Protein AF-A0A354K5J8-F1 (afdb_monomer_lite)

Secondary structure (DSSP, 8-state):
---PPPPS---HHHHHHHHHHHHH--HHHHHHHHHHHHHHHH-GGGS-TTS----SHHHHHHHHHHHHHHHHHHHHHHH--HHHHHHHHHHHHHHHHHHHT-S--SSHHHHHHHHHSTT-HHHHHHHHHTT-HHHHHHHHTTT-HHHHHHHHT-HHHHHHHHHHS-SS--HHHHHH-SS--SGGGGHHHHHHHHHT-HHHHHHHHHHHHHHHHHH--TT-----HHHHHHHHHHHHTT-------TTS-HHHH-TT----TTTS-----PPPP-

Radius of gyration: 19.07 Å; chains: 1; bounding box: 59×37×51 Å

Foldseek 3Di:
DDPDDAQPDDDPLLVVLLVCLVPVDDLVVLVCQLVVLVVQQVCVVPDPPVAHGQPDLLLSLLSLLVSLVVNLLNVLSHPVDPVSLLSLLSSLVSNVVSPVVDDAGPHPVSNVSCVLCVQPLSSLLSCLLQLVLVSSLVSCVPRPQLSNCLSVVVLVSNVVVLVPADQDDDPCCVVSDLQCRDVNLCSQLSVCLSVLNLPSNQVSVVVSVVVSVVRHDSNDSALNSVVLSSCSSSVVVVRHHDDSDSSHDPVSNDNVDHRPCVPRDRDDDDDPDD

Structure (mmCIF, N/CA/C/O backbone):
data_AF-A0A354K5J8-F1
#
_entry.id   AF-A0A354K5J8-F1
#
loop_
_atom_site.group_PDB
_atom_site.id
_atom_site.type_symbol
_atom_site.label_atom_id
_atom_site.label_alt_id
_atom_site.label_comp_id
_atom_site.label_asym_id
_atom_site.label_entity_id
_atom_site.label_seq_id
_atom_site.pdbx_PDB_ins_code
_atom_site.Cartn_x
_atom_site.Cartn_y
_atom_site.Cartn_z
_atom_site.occupancy
_atom_site.B_iso_or_equiv
_atom_site.auth_seq_id
_atom_site.auth_comp_id
_atom_site.auth_asym_id
_atom_site.auth_atom_id
_atom_site.pdbx_PDB_model_num
ATOM 1 N N . MET A 1 1 ? -32.812 -6.582 -0.477 1.00 38.56 1 MET A N 1
ATOM 2 C CA . MET A 1 1 ? -31.477 -5.995 -0.728 1.00 38.56 1 MET A CA 1
ATOM 3 C C . MET A 1 1 ? -31.669 -4.568 -1.208 1.00 38.56 1 MET A C 1
ATOM 5 O O . MET A 1 1 ? -32.075 -4.349 -2.342 1.00 38.56 1 MET A O 1
ATOM 9 N N . THR A 1 2 ? -31.501 -3.596 -0.318 1.00 32.62 2 THR A N 1
ATOM 10 C CA . THR A 1 2 ? -31.555 -2.172 -0.658 1.00 32.62 2 THR A CA 1
ATOM 11 C C . THR A 1 2 ? -30.335 -1.829 -1.511 1.00 32.62 2 THR A C 1
ATOM 13 O O . THR A 1 2 ? -29.203 -2.011 -1.072 1.00 32.62 2 THR A O 1
ATOM 16 N N . LYS A 1 3 ? -30.561 -1.364 -2.747 1.00 37.00 3 LYS A N 1
ATOM 17 C CA . LYS A 1 3 ? -29.516 -0.764 -3.587 1.00 37.00 3 LYS A CA 1
ATOM 18 C C . LYS A 1 3 ? -28.955 0.441 -2.823 1.00 37.00 3 LYS A C 1
ATOM 20 O O . LYS A 1 3 ? -29.623 1.471 -2.743 1.00 37.00 3 LYS A O 1
ATOM 25 N N . ARG A 1 4 ? -27.786 0.293 -2.189 1.00 45.84 4 ARG A N 1
ATOM 26 C CA . ARG A 1 4 ? -27.078 1.410 -1.548 1.00 45.84 4 ARG A CA 1
ATOM 27 C C . ARG A 1 4 ? -26.737 2.432 -2.637 1.00 45.84 4 ARG A C 1
ATOM 29 O O . ARG A 1 4 ? -26.230 2.064 -3.695 1.00 45.84 4 ARG A O 1
ATOM 36 N N . LYS A 1 5 ? -27.089 3.700 -2.400 1.00 37.31 5 LYS A N 1
ATOM 37 C CA . LYS A 1 5 ? -26.693 4.832 -3.251 1.00 37.31 5 LYS A CA 1
ATOM 38 C C . LYS A 1 5 ? -25.160 4.827 -3.401 1.00 37.31 5 LYS A C 1
ATOM 40 O O . LYS A 1 5 ? -24.487 4.583 -2.399 1.00 37.31 5 LYS A O 1
ATOM 45 N N . PRO A 1 6 ? -24.609 5.133 -4.590 1.00 44.03 6 PRO A N 1
ATOM 46 C CA . PRO A 1 6 ? -23.175 5.376 -4.728 1.00 44.03 6 PRO A CA 1
ATOM 47 C C . PRO A 1 6 ? -22.746 6.517 -3.784 1.00 44.03 6 PRO A C 1
ATOM 49 O O . PRO A 1 6 ? -23.568 7.399 -3.507 1.00 44.03 6 PRO A O 1
ATOM 52 N N . PRO A 1 7 ? -21.502 6.506 -3.268 1.00 48.84 7 PRO A N 1
ATOM 53 C CA . PRO A 1 7 ? -21.041 7.471 -2.272 1.00 48.84 7 PRO A CA 1
ATOM 54 C C . PRO A 1 7 ? -21.289 8.912 -2.739 1.00 48.84 7 PRO A C 1
ATOM 56 O O . PRO A 1 7 ? -20.922 9.308 -3.845 1.00 48.84 7 PRO A O 1
ATOM 59 N N . GLU A 1 8 ? -21.957 9.684 -1.880 1.00 47.47 8 GLU A N 1
ATOM 60 C CA . GLU A 1 8 ? -22.640 10.948 -2.203 1.00 47.47 8 GLU A CA 1
ATOM 61 C C . GLU A 1 8 ? -21.677 12.139 -2.410 1.00 47.47 8 GLU A C 1
ATOM 63 O O . GLU A 1 8 ? -22.110 13.245 -2.725 1.00 47.47 8 GLU A O 1
ATOM 68 N N . TYR A 1 9 ? -20.359 11.933 -2.285 1.00 50.56 9 TYR A N 1
ATOM 69 C CA . TYR A 1 9 ? -19.367 13.005 -2.370 1.00 50.56 9 TYR A CA 1
ATOM 70 C C . TYR A 1 9 ? -18.305 12.736 -3.438 1.00 50.56 9 TYR A C 1
ATOM 72 O O . TYR A 1 9 ? -17.314 12.049 -3.199 1.00 50.56 9 TYR A O 1
ATOM 80 N N . GLN A 1 10 ? -18.493 13.342 -4.612 1.00 57.75 10 GLN A N 1
ATOM 81 C CA . GLN A 1 10 ? -17.428 13.550 -5.590 1.00 57.75 10 GLN A CA 1
ATOM 82 C C . GLN A 1 10 ? -16.922 14.988 -5.436 1.00 57.75 10 GLN A C 1
ATOM 84 O O . GLN A 1 10 ? -17.628 15.923 -5.826 1.00 57.75 10 GLN A O 1
ATOM 89 N N . PRO A 1 11 ? -15.727 15.221 -4.869 1.00 65.19 11 PRO A N 1
ATOM 90 C CA . PRO A 1 11 ? -15.158 16.560 -4.849 1.00 65.19 11 PRO A CA 1
ATOM 91 C C . PRO A 1 11 ? -15.084 17.100 -6.286 1.00 65.19 11 PRO A C 1
ATOM 93 O O . PRO A 1 11 ? -14.649 16.384 -7.187 1.00 65.19 11 PRO A O 1
ATOM 96 N N . LYS A 1 12 ? -15.430 18.373 -6.526 1.00 66.69 12 LYS A N 1
ATOM 97 C CA . LYS A 1 12 ? -15.299 19.004 -7.864 1.00 66.69 12 LYS A CA 1
ATOM 98 C C . LYS A 1 12 ? -13.900 18.807 -8.474 1.00 66.69 12 LYS A C 1
ATOM 100 O O . LYS A 1 12 ? -13.753 18.696 -9.687 1.00 66.69 12 LYS A O 1
ATOM 105 N N . LYS A 1 13 ? -12.873 18.726 -7.620 1.00 67.88 13 LYS A N 1
ATOM 106 C CA . LYS A 1 13 ? -11.482 18.428 -7.987 1.00 67.88 13 LYS A CA 1
ATOM 107 C C . LYS A 1 13 ? -11.306 17.016 -8.562 1.00 67.88 13 LYS A C 1
ATOM 109 O O . LYS A 1 13 ? -10.628 16.874 -9.572 1.00 67.88 13 LYS A O 1
ATOM 114 N N . TRP A 1 14 ? -11.962 16.007 -7.986 1.00 69.12 14 TRP A N 1
ATOM 115 C CA . TRP A 1 14 ? -11.967 14.634 -8.504 1.00 69.12 14 TRP A CA 1
ATOM 116 C C . TRP A 1 14 ? -12.546 14.577 -9.917 1.00 69.12 14 TRP A C 1
ATOM 118 O O . TRP A 1 14 ? -11.917 14.046 -10.826 1.00 69.12 14 TRP A O 1
ATOM 128 N N . GLN A 1 15 ? -13.714 15.195 -10.114 1.00 72.19 15 GLN A N 1
ATOM 129 C CA . GLN A 1 15 ? -14.372 15.261 -11.421 1.00 72.19 15 GLN A CA 1
ATOM 130 C C . GLN A 1 15 ? -13.493 15.970 -12.453 1.00 72.19 15 GLN A C 1
ATOM 132 O O . GLN A 1 15 ? -13.276 15.441 -13.537 1.00 72.19 15 GLN A O 1
ATOM 137 N N . ARG A 1 16 ? -12.900 17.114 -12.086 1.00 75.31 16 ARG A N 1
ATOM 138 C CA . ARG A 1 16 ? -11.963 17.842 -12.949 1.00 75.31 16 ARG A CA 1
ATOM 139 C C . ARG A 1 16 ? -10.753 16.992 -13.343 1.00 75.31 16 ARG A C 1
ATOM 141 O O . ARG A 1 16 ? -10.365 17.023 -14.505 1.00 75.31 16 ARG A O 1
ATOM 148 N N . ASN A 1 17 ? -10.166 16.252 -12.403 1.00 71.94 17 ASN A N 1
ATOM 149 C CA . ASN A 1 17 ? -8.998 15.410 -12.669 1.00 71.94 17 ASN A CA 1
ATOM 150 C C . ASN A 1 17 ? -9.369 14.207 -13.550 1.00 71.94 17 ASN A C 1
ATOM 152 O O . ASN A 1 17 ? -8.682 13.939 -14.534 1.00 71.94 17 ASN A O 1
ATOM 156 N N . ALA A 1 18 ? -10.496 13.545 -13.269 1.00 71.62 18 ALA A N 1
ATOM 157 C CA . ALA A 1 18 ? -11.021 12.473 -14.112 1.00 71.62 18 ALA A CA 1
ATOM 158 C C . ALA A 1 18 ? -11.313 12.969 -15.539 1.00 71.62 18 ALA A C 1
ATOM 160 O O . ALA A 1 18 ? -10.941 12.317 -16.512 1.00 71.62 18 ALA A O 1
ATOM 161 N N . ASP A 1 19 ? -11.913 14.150 -15.685 1.00 74.44 19 ASP A N 1
ATOM 162 C CA . ASP A 1 19 ? -12.194 14.751 -16.990 1.00 74.44 19 ASP A CA 1
ATOM 163 C C . ASP A 1 19 ? -10.924 15.188 -17.722 1.00 74.44 19 ASP A C 1
ATOM 165 O O . ASP A 1 19 ? -10.843 15.034 -18.939 1.00 74.44 19 ASP A O 1
ATOM 169 N N . ALA A 1 20 ? -9.922 15.705 -17.006 1.00 74.75 20 ALA A N 1
ATOM 170 C CA . ALA A 1 20 ? -8.623 16.033 -17.583 1.00 74.75 20 ALA A CA 1
ATOM 171 C C . ALA A 1 20 ? -7.938 14.779 -18.141 1.00 74.75 20 ALA A C 1
ATOM 173 O O . ALA A 1 20 ? -7.490 14.793 -19.283 1.00 74.75 20 ALA A O 1
ATOM 174 N N . ILE A 1 21 ? -7.937 13.675 -17.391 1.00 72.00 21 ILE A N 1
ATOM 175 C CA . ILE A 1 21 ? -7.367 12.396 -17.836 1.00 72.00 21 ILE A CA 1
ATOM 176 C C . ILE A 1 21 ? -8.136 11.825 -19.029 1.00 72.00 21 ILE A C 1
ATOM 178 O O . ILE A 1 21 ? -7.520 11.395 -20.003 1.00 72.00 21 ILE A O 1
ATOM 182 N N . ARG A 1 22 ? -9.476 11.878 -19.009 1.00 70.44 22 ARG A N 1
ATOM 183 C CA . ARG A 1 22 ? -10.312 11.469 -20.154 1.00 70.44 22 ARG A CA 1
ATOM 184 C C . ARG A 1 22 ? -9.995 12.277 -21.413 1.00 70.44 22 ARG A C 1
ATOM 186 O O . ARG A 1 22 ? -9.975 11.712 -22.502 1.00 70.44 22 ARG A O 1
ATOM 193 N N . LYS A 1 23 ? -9.746 13.583 -21.269 1.00 67.56 23 LYS A N 1
ATOM 194 C CA . LYS A 1 23 ? -9.423 14.499 -22.376 1.00 67.56 23 LYS A CA 1
ATOM 195 C C . LYS A 1 23 ? -7.979 14.379 -22.864 1.00 67.56 23 LYS A C 1
ATOM 197 O O . LYS A 1 23 ? -7.731 14.660 -24.030 1.00 67.56 23 LYS A O 1
ATOM 202 N N . ALA A 1 24 ? -7.043 13.986 -21.999 1.00 63.62 24 ALA A N 1
ATOM 203 C CA . ALA A 1 24 ? -5.615 14.015 -22.303 1.00 63.62 24 ALA A CA 1
ATOM 204 C C . ALA A 1 24 ? -5.151 12.950 -23.311 1.00 63.62 24 ALA A C 1
ATOM 206 O O . ALA A 1 24 ? -4.098 13.162 -23.890 1.00 63.62 24 ALA A O 1
ATOM 207 N N . ALA A 1 25 ? -5.915 11.871 -23.556 1.00 52.97 25 ALA A N 1
ATOM 208 C CA . ALA A 1 25 ? -5.581 10.771 -24.480 1.00 52.97 25 ALA A CA 1
ATOM 209 C C . ALA A 1 25 ? -4.155 10.179 -24.272 1.00 52.97 25 ALA A C 1
ATOM 211 O O . ALA A 1 25 ? -3.141 10.763 -24.613 1.00 52.97 25 ALA A O 1
ATOM 212 N N . SER A 1 26 ? -3.947 8.957 -23.797 1.00 63.28 26 SER A N 1
ATOM 213 C CA . SER A 1 26 ? -4.835 7.812 -23.690 1.00 63.28 26 SER A CA 1
ATOM 214 C C . SER A 1 26 ? -4.280 6.877 -22.620 1.00 63.28 26 SER A C 1
ATOM 216 O O . SER A 1 26 ? -3.067 6.740 -22.462 1.00 63.28 26 SER A O 1
ATOM 218 N N . LEU A 1 27 ? -5.168 6.154 -21.945 1.00 67.50 27 LEU A N 1
ATOM 219 C CA . LEU A 1 27 ? -4.805 4.995 -21.135 1.00 67.50 27 LEU A CA 1
ATOM 220 C C . LEU A 1 27 ? -3.843 4.042 -21.882 1.00 67.50 27 LEU A C 1
ATOM 222 O O . LEU A 1 27 ? -3.042 3.373 -21.245 1.00 67.50 27 LEU A O 1
ATOM 226 N N . ALA A 1 28 ? -3.857 4.026 -23.222 1.00 72.44 28 ALA A N 1
ATOM 227 C CA . ALA A 1 28 ? -2.906 3.272 -24.036 1.00 72.44 28 ALA A CA 1
ATOM 228 C C . ALA A 1 28 ? -1.451 3.766 -23.913 1.00 72.44 28 ALA A C 1
ATOM 230 O O . ALA A 1 28 ? -0.552 2.934 -23.854 1.00 72.44 28 ALA A O 1
ATOM 231 N N . HIS A 1 29 ? -1.197 5.077 -23.816 1.00 78.62 29 HIS A N 1
ATOM 232 C CA . HIS A 1 29 ? 0.155 5.586 -23.553 1.00 78.62 29 HIS A CA 1
ATOM 233 C C . HIS A 1 29 ? 0.652 5.146 -22.171 1.00 78.62 29 HIS A C 1
ATOM 235 O O . HIS A 1 29 ? 1.758 4.627 -22.055 1.00 78.62 29 HIS A O 1
ATOM 241 N N . ILE A 1 30 ? -0.199 5.280 -21.148 1.00 77.06 30 ILE A N 1
ATOM 242 C CA . ILE A 1 30 ? 0.123 4.890 -19.768 1.00 77.06 30 ILE A CA 1
ATOM 243 C C . ILE A 1 30 ? 0.374 3.376 -19.681 1.00 77.06 30 ILE A C 1
ATOM 245 O O . ILE A 1 30 ? 1.402 2.954 -19.162 1.00 77.06 30 ILE A O 1
ATOM 249 N N . ARG A 1 31 ? -0.491 2.557 -20.293 1.00 79.62 31 ARG A N 1
ATOM 250 C CA . ARG A 1 31 ? -0.295 1.099 -20.419 1.00 79.62 31 ARG A CA 1
ATOM 251 C C . ARG A 1 31 ? 0.968 0.733 -21.205 1.00 79.62 31 ARG A C 1
ATOM 253 O O . ARG A 1 31 ? 1.571 -0.304 -20.954 1.00 79.62 31 ARG A O 1
ATOM 260 N N . GLY A 1 32 ? 1.385 1.582 -22.144 1.00 85.31 32 GLY A N 1
ATOM 261 C CA . GLY A 1 32 ? 2.610 1.407 -22.922 1.00 85.31 32 GLY A CA 1
ATOM 262 C C . GLY A 1 32 ? 3.895 1.732 -22.156 1.00 85.31 32 GLY A C 1
ATOM 263 O O . GLY A 1 32 ? 4.961 1.268 -22.556 1.00 85.31 32 GLY A O 1
ATOM 264 N N . MET A 1 33 ? 3.832 2.485 -21.049 1.00 88.69 33 MET A N 1
ATOM 265 C CA . MET A 1 33 ? 5.029 2.892 -20.302 1.00 88.69 33 MET A CA 1
ATOM 266 C C . MET A 1 33 ? 5.815 1.699 -19.759 1.00 88.69 33 MET A C 1
ATOM 268 O O . MET A 1 33 ? 7.027 1.642 -19.949 1.00 88.69 33 MET A O 1
ATOM 272 N N . ALA A 1 34 ? 5.139 0.732 -19.130 1.00 90.50 34 ALA A N 1
ATOM 273 C CA . ALA A 1 34 ? 5.796 -0.463 -18.602 1.00 90.50 34 ALA A CA 1
ATOM 274 C C . ALA A 1 34 ? 6.493 -1.261 -19.720 1.00 90.50 34 ALA A C 1
ATOM 276 O O . ALA A 1 34 ? 7.655 -1.638 -19.580 1.00 90.50 34 ALA A O 1
ATOM 277 N N . ALA A 1 35 ? 5.825 -1.442 -20.866 1.00 89.56 35 ALA A N 1
ATOM 278 C CA . ALA A 1 35 ? 6.400 -2.112 -22.033 1.00 89.56 35 ALA A CA 1
ATOM 279 C C . ALA A 1 35 ? 7.642 -1.383 -22.575 1.00 89.56 35 ALA A C 1
ATOM 281 O O . ALA A 1 35 ? 8.645 -2.026 -22.886 1.00 89.56 35 ALA A O 1
ATOM 282 N N . ASN A 1 36 ? 7.607 -0.049 -22.627 1.00 88.81 36 ASN A N 1
ATOM 283 C CA . ASN A 1 36 ? 8.748 0.760 -23.051 1.00 88.81 36 ASN A CA 1
ATOM 284 C C . ASN A 1 36 ? 9.930 0.626 -22.082 1.00 88.81 36 ASN A C 1
ATOM 286 O O . ASN A 1 36 ? 11.055 0.429 -22.529 1.00 88.81 36 ASN A O 1
ATOM 290 N N . LEU A 1 37 ? 9.693 0.676 -20.766 1.00 90.81 37 LEU A N 1
ATOM 291 C CA . LEU A 1 37 ? 10.747 0.487 -19.758 1.00 90.81 37 LEU A CA 1
ATOM 292 C C . LEU A 1 37 ? 11.433 -0.878 -19.905 1.00 90.81 37 LEU A C 1
ATOM 294 O O . LEU A 1 37 ? 12.659 -0.958 -19.888 1.00 90.81 37 LEU A O 1
ATOM 298 N N . ILE A 1 38 ? 10.654 -1.939 -20.127 1.00 90.56 38 ILE A N 1
ATOM 299 C CA . ILE A 1 38 ? 11.184 -3.289 -20.371 1.00 90.56 38 ILE A CA 1
ATOM 300 C C . ILE A 1 38 ? 12.023 -3.321 -21.654 1.00 90.56 38 ILE A C 1
ATOM 302 O O . ILE A 1 38 ? 13.088 -3.935 -21.676 1.00 90.56 38 ILE A O 1
ATOM 306 N N . ALA A 1 39 ? 11.568 -2.662 -22.723 1.00 88.38 39 ALA A N 1
ATOM 307 C CA . ALA A 1 39 ? 12.319 -2.578 -23.973 1.00 88.38 39 ALA A CA 1
ATOM 308 C C . ALA A 1 39 ? 13.655 -1.834 -23.790 1.00 88.38 39 ALA A C 1
ATOM 310 O O . ALA A 1 39 ? 14.682 -2.312 -24.267 1.00 88.38 39 ALA A O 1
ATOM 311 N N . HIS A 1 40 ? 13.660 -0.724 -23.044 1.00 87.56 40 HIS A N 1
ATOM 312 C CA . HIS A 1 40 ? 14.875 0.031 -22.721 1.00 87.56 40 HIS A CA 1
ATOM 313 C C . HIS A 1 40 ? 15.861 -0.769 -21.868 1.00 87.56 40 HIS A C 1
ATOM 315 O O . HIS A 1 40 ? 17.061 -0.689 -22.109 1.00 87.56 40 HIS A O 1
ATOM 321 N N . TYR A 1 41 ? 15.371 -1.565 -20.916 1.00 88.69 41 TYR A N 1
ATOM 322 C CA . TYR A 1 41 ? 16.218 -2.459 -20.127 1.00 88.69 41 TYR A CA 1
ATOM 323 C C . TYR A 1 41 ? 16.834 -3.579 -20.978 1.00 88.69 41 TYR A C 1
ATOM 325 O O . TYR A 1 41 ? 18.021 -3.856 -20.873 1.00 88.69 41 TYR A O 1
ATOM 333 N N . ARG A 1 42 ? 16.055 -4.190 -21.880 1.00 88.19 42 ARG A N 1
ATOM 334 C CA . ARG A 1 42 ? 16.545 -5.270 -22.759 1.00 88.19 42 ARG A CA 1
ATOM 335 C C . ARG A 1 42 ? 17.512 -4.789 -23.836 1.00 88.19 42 ARG A C 1
ATOM 337 O O . ARG A 1 42 ? 18.337 -5.565 -24.303 1.00 88.19 42 ARG A O 1
ATOM 344 N N . LEU A 1 43 ? 17.385 -3.535 -24.264 1.00 85.00 43 LEU A N 1
ATOM 345 C CA . LEU A 1 43 ? 18.225 -2.932 -25.296 1.00 85.00 43 LEU A CA 1
ATOM 346 C C . LEU A 1 43 ? 18.730 -1.556 -24.833 1.00 85.00 43 LEU A C 1
ATOM 348 O O . LEU A 1 43 ? 18.306 -0.540 -25.395 1.00 85.00 43 LEU A O 1
ATOM 352 N N . PRO A 1 44 ? 19.665 -1.479 -23.863 1.00 75.88 44 PRO A N 1
ATOM 353 C CA . PRO A 1 44 ? 20.106 -0.201 -23.298 1.00 75.88 44 PRO A CA 1
ATOM 354 C C . PRO A 1 44 ? 20.657 0.770 -24.349 1.00 75.88 44 PRO A C 1
ATOM 356 O O . PRO A 1 44 ? 20.405 1.971 -24.264 1.00 75.88 44 PRO A O 1
ATOM 359 N N . GLY A 1 45 ? 21.314 0.254 -25.397 1.00 71.31 45 GLY A N 1
ATOM 360 C CA . GLY A 1 45 ? 21.833 1.038 -26.527 1.00 71.31 45 GLY A CA 1
ATOM 361 C C . GLY A 1 45 ? 20.768 1.682 -27.428 1.00 71.31 45 GLY A C 1
ATOM 362 O O . GLY A 1 45 ? 21.104 2.526 -28.251 1.00 71.31 45 GLY A O 1
ATOM 363 N N . SER A 1 46 ? 19.490 1.319 -27.269 1.00 72.12 46 SER A N 1
ATOM 364 C CA . SER A 1 46 ? 18.353 1.958 -27.953 1.00 72.12 46 SER A CA 1
ATOM 365 C C . SER A 1 46 ? 17.739 3.117 -27.154 1.00 72.12 46 SER A C 1
ATOM 367 O O . SER A 1 46 ? 16.813 3.784 -27.621 1.00 72.12 46 SER A O 1
ATOM 369 N N . THR A 1 47 ? 18.242 3.368 -25.941 1.00 72.94 47 THR A N 1
ATOM 370 C CA . THR A 1 47 ? 17.756 4.444 -25.075 1.00 72.94 47 THR A CA 1
ATOM 371 C C . THR A 1 47 ? 18.118 5.811 -25.672 1.00 72.94 47 THR A C 1
ATOM 373 O O . THR A 1 47 ? 19.284 6.041 -25.998 1.00 72.94 47 THR A O 1
ATOM 376 N N . PRO A 1 48 ? 17.159 6.747 -25.826 1.00 76.56 48 PRO A N 1
ATOM 377 C CA . PRO A 1 48 ? 17.444 8.094 -26.312 1.00 76.56 48 PRO A CA 1
ATOM 378 C C . PRO A 1 48 ? 18.547 8.771 -25.490 1.00 76.56 48 PRO A C 1
ATOM 380 O O . PRO A 1 48 ? 18.505 8.712 -24.267 1.00 76.56 48 PRO A O 1
ATOM 383 N N . MET A 1 49 ? 19.474 9.496 -26.134 1.00 70.12 49 MET A N 1
ATOM 384 C CA . MET A 1 49 ? 20.674 10.074 -25.484 1.00 70.12 49 MET A CA 1
ATOM 385 C C . MET A 1 49 ? 20.423 10.945 -24.234 1.00 70.12 49 MET A C 1
ATOM 387 O O . MET A 1 49 ? 21.359 11.243 -23.501 1.00 70.12 49 MET A O 1
ATOM 391 N N . ARG A 1 50 ? 19.189 11.406 -23.996 1.00 76.75 50 ARG A N 1
ATOM 392 C CA . ARG A 1 50 ? 18.819 12.242 -22.837 1.00 76.75 50 ARG A CA 1
ATOM 393 C C . ARG A 1 50 ? 18.161 11.466 -21.694 1.00 76.75 50 ARG A C 1
ATOM 395 O O . ARG A 1 50 ? 17.838 12.069 -20.675 1.00 76.75 50 ARG A O 1
ATOM 402 N N . ILE A 1 51 ? 17.924 10.170 -21.868 1.00 76.56 51 ILE A N 1
ATOM 403 C CA . ILE A 1 51 ? 17.313 9.304 -20.863 1.00 76.56 51 ILE A CA 1
ATOM 404 C C . ILE A 1 51 ? 18.429 8.427 -20.285 1.00 76.56 51 ILE A C 1
ATOM 406 O O . ILE A 1 51 ? 19.107 7.745 -21.054 1.00 76.56 51 ILE A O 1
ATOM 410 N N . PRO A 1 52 ? 18.655 8.441 -18.959 1.00 80.50 52 PRO A N 1
ATOM 411 C CA . PRO A 1 52 ? 19.612 7.533 -18.343 1.00 80.50 52 PRO A CA 1
ATOM 412 C C . PRO A 1 52 ? 19.235 6.077 -18.662 1.00 80.50 52 PRO A C 1
ATOM 414 O O . PRO A 1 52 ? 18.062 5.723 -18.499 1.00 80.50 52 PRO A O 1
ATOM 417 N N . PRO A 1 53 ? 20.182 5.238 -19.114 1.00 82.44 53 PRO A N 1
ATOM 418 C CA . PRO A 1 53 ? 19.896 3.842 -19.413 1.00 82.44 53 PRO A CA 1
ATOM 419 C C . PRO A 1 53 ? 19.419 3.101 -18.159 1.00 82.44 53 PRO A C 1
ATOM 421 O O . PRO A 1 53 ? 19.734 3.471 -17.025 1.00 82.44 53 PRO A O 1
ATOM 424 N N . ILE A 1 54 ? 18.643 2.041 -18.371 1.00 88.94 54 ILE A N 1
ATOM 425 C CA . ILE A 1 54 ? 18.249 1.106 -17.318 1.00 88.94 54 ILE A CA 1
ATOM 426 C C . ILE A 1 54 ? 19.232 -0.055 -17.412 1.00 88.94 54 ILE A C 1
ATOM 428 O O . ILE A 1 54 ? 19.195 -0.800 -18.386 1.00 88.94 54 ILE A O 1
ATOM 432 N N . GLN A 1 55 ? 20.159 -0.134 -16.461 1.00 86.00 55 GLN A N 1
ATOM 433 C CA . GLN A 1 55 ? 21.320 -1.030 -16.545 1.00 86.00 55 GLN A CA 1
ATOM 434 C C . GLN A 1 55 ? 21.246 -2.211 -15.579 1.00 86.00 55 GLN A C 1
ATOM 436 O O . GLN A 1 55 ? 22.033 -3.134 -15.712 1.00 86.00 55 GLN A O 1
ATOM 441 N N . ASP A 1 56 ? 20.316 -2.179 -14.629 1.00 89.62 56 ASP A N 1
ATOM 442 C CA . ASP A 1 56 ? 20.173 -3.186 -13.586 1.00 89.62 56 ASP A CA 1
ATOM 443 C C . ASP A 1 56 ? 18.692 -3.464 -13.291 1.00 89.62 56 ASP A C 1
ATOM 445 O O . ASP A 1 56 ? 17.807 -2.630 -13.541 1.00 89.62 56 ASP A O 1
ATOM 449 N N . ALA A 1 57 ? 18.427 -4.655 -12.756 1.00 90.19 57 ALA A N 1
ATOM 450 C CA . ALA A 1 57 ? 17.084 -5.127 -12.444 1.00 90.19 57 ALA A CA 1
ATOM 451 C C . ALA A 1 57 ? 16.382 -4.267 -11.376 1.00 90.19 57 ALA A C 1
ATOM 453 O O . ALA A 1 57 ? 15.183 -4.000 -11.500 1.00 90.19 57 ALA A O 1
ATOM 454 N N . ALA A 1 58 ? 17.107 -3.780 -10.360 1.00 90.75 58 ALA A N 1
ATOM 455 C CA . ALA A 1 58 ? 16.530 -2.945 -9.304 1.00 90.75 58 ALA A CA 1
ATOM 456 C C . ALA A 1 58 ? 16.007 -1.616 -9.874 1.00 90.75 58 ALA A C 1
ATOM 458 O O . ALA A 1 58 ? 14.880 -1.205 -9.580 1.00 90.75 58 ALA A O 1
ATOM 459 N N . SER A 1 59 ? 16.771 -0.989 -10.772 1.00 91.81 59 SER A N 1
ATOM 460 C CA . SER A 1 59 ? 16.364 0.200 -11.519 1.00 91.81 59 SER A CA 1
ATOM 461 C C . SER A 1 59 ? 15.106 -0.040 -12.340 1.00 91.81 59 SER A C 1
ATOM 463 O O . SER A 1 59 ? 14.182 0.776 -12.280 1.00 91.81 59 SER A O 1
ATOM 465 N N . LEU A 1 60 ? 15.038 -1.149 -13.087 1.00 92.44 60 LEU A N 1
ATOM 466 C CA . LEU A 1 60 ? 13.842 -1.485 -13.859 1.00 92.44 60 LEU A CA 1
ATOM 467 C C . LEU A 1 60 ? 12.625 -1.628 -12.939 1.00 92.44 60 LEU A C 1
ATOM 469 O O . LEU A 1 60 ? 11.592 -1.014 -13.197 1.00 92.44 60 LEU A O 1
ATOM 473 N N . CYS A 1 61 ? 12.749 -2.394 -11.859 1.00 92.69 61 CYS A N 1
ATOM 474 C CA . CYS A 1 61 ? 11.680 -2.632 -10.898 1.00 92.69 61 CYS A CA 1
ATOM 475 C C . CYS A 1 61 ? 11.150 -1.331 -10.266 1.00 92.69 61 CYS A C 1
ATOM 477 O O . CYS A 1 61 ? 9.940 -1.097 -10.252 1.00 92.69 61 CYS A O 1
ATOM 479 N N . CYS A 1 62 ? 12.024 -0.423 -9.824 1.00 90.56 62 CYS A N 1
ATOM 480 C CA . CYS A 1 62 ? 11.598 0.875 -9.290 1.00 90.56 62 CYS A CA 1
ATOM 481 C C . CYS A 1 62 ? 10.866 1.739 -10.332 1.00 90.56 62 CYS A C 1
ATOM 483 O O . CYS A 1 62 ? 9.897 2.427 -10.003 1.00 90.56 62 CYS A O 1
ATOM 485 N N . LEU A 1 63 ? 11.303 1.713 -11.594 1.00 91.06 63 LEU A N 1
ATOM 486 C CA . LEU A 1 63 ? 10.638 2.452 -12.671 1.00 91.06 63 LEU A CA 1
ATOM 487 C C . LEU A 1 63 ? 9.293 1.812 -13.052 1.00 91.06 63 LEU A C 1
ATOM 489 O O . LEU A 1 63 ? 8.319 2.530 -13.291 1.00 91.06 63 LEU A O 1
ATOM 493 N N . LEU A 1 64 ? 9.212 0.477 -13.052 1.00 92.62 64 LEU A N 1
ATOM 494 C CA . LEU A 1 64 ? 7.969 -0.269 -13.258 1.00 92.62 64 LEU A CA 1
ATOM 495 C C . LEU A 1 64 ? 6.942 0.037 -12.169 1.00 92.62 64 LEU A C 1
ATOM 497 O O . LEU A 1 64 ? 5.780 0.255 -12.502 1.00 92.62 64 LEU A O 1
ATOM 501 N N . HIS A 1 65 ? 7.356 0.134 -10.902 1.00 91.75 65 HIS A N 1
ATOM 502 C CA . HIS A 1 65 ? 6.477 0.586 -9.823 1.00 91.75 65 HIS A CA 1
ATOM 503 C C . HIS A 1 65 ? 5.818 1.930 -10.161 1.00 91.75 65 HIS A C 1
ATOM 505 O O . HIS A 1 65 ? 4.597 2.046 -10.096 1.00 91.75 65 HIS A O 1
ATOM 511 N N . GLY A 1 66 ? 6.605 2.927 -10.584 1.00 87.94 66 GLY A N 1
ATOM 512 C CA . GLY A 1 66 ? 6.077 4.240 -10.966 1.00 87.94 66 GLY A CA 1
ATOM 513 C C . GLY A 1 66 ? 5.099 4.179 -12.145 1.00 87.94 66 GLY A C 1
ATOM 514 O O . GLY A 1 66 ? 4.054 4.830 -12.115 1.00 87.94 66 GLY A O 1
ATOM 515 N N . ALA A 1 67 ? 5.398 3.361 -13.159 1.00 90.06 67 ALA A N 1
ATOM 516 C CA . ALA A 1 67 ? 4.522 3.173 -14.315 1.00 90.06 67 ALA A CA 1
ATOM 517 C C . ALA A 1 67 ? 3.193 2.500 -13.937 1.00 90.06 67 ALA A C 1
ATOM 519 O O . ALA A 1 67 ? 2.124 3.006 -14.285 1.00 90.06 67 ALA A O 1
ATOM 520 N N . TYR A 1 68 ? 3.242 1.401 -13.181 1.00 92.06 68 TYR A N 1
ATOM 521 C CA . TYR A 1 68 ? 2.038 0.718 -12.709 1.00 92.06 68 TYR A CA 1
ATOM 522 C C . TYR A 1 68 ? 1.245 1.570 -11.727 1.00 92.06 68 TYR A C 1
ATOM 524 O O . TYR A 1 68 ? 0.018 1.542 -11.760 1.00 92.06 68 TYR A O 1
ATOM 532 N N . ARG A 1 69 ? 1.914 2.392 -10.912 1.00 88.50 69 ARG A N 1
ATOM 533 C CA . ARG A 1 69 ? 1.246 3.356 -10.041 1.00 88.50 69 ARG A CA 1
ATOM 534 C C . ARG A 1 69 ? 0.369 4.317 -10.829 1.00 88.50 69 ARG A C 1
ATOM 536 O O . ARG A 1 69 ? -0.834 4.403 -10.598 1.00 88.50 69 ARG A O 1
ATOM 543 N N . GLN A 1 70 ? 0.964 4.985 -11.811 1.00 85.56 70 GLN A N 1
ATOM 544 C CA . GLN A 1 70 ? 0.230 5.895 -12.681 1.00 85.56 70 GLN A CA 1
ATOM 545 C C . GLN A 1 70 ? -0.907 5.177 -13.423 1.00 85.56 70 GLN A C 1
ATOM 547 O O . GLN A 1 70 ? -1.992 5.739 -13.600 1.00 85.56 70 GLN A O 1
ATOM 552 N N . GLN A 1 71 ? -0.674 3.932 -13.842 1.00 88.75 71 GLN A N 1
ATOM 553 C CA . GLN A 1 71 ? -1.679 3.123 -14.513 1.00 88.75 71 GLN A CA 1
ATOM 554 C C . GLN A 1 71 ? -2.860 2.786 -13.600 1.00 88.75 71 GLN A C 1
ATOM 556 O O . GLN A 1 71 ? -3.988 3.070 -14.000 1.00 88.75 71 GLN A O 1
ATOM 561 N N . TYR A 1 72 ? -2.647 2.248 -12.394 1.00 89.00 72 TYR A N 1
ATOM 562 C CA . TYR A 1 72 ? -3.769 1.870 -11.532 1.00 89.00 72 TYR A CA 1
ATOM 563 C C . TYR A 1 72 ? -4.564 3.093 -11.074 1.00 89.00 72 TYR A C 1
ATOM 565 O O . TYR A 1 72 ? -5.790 3.026 -11.027 1.00 89.00 72 TYR A O 1
ATOM 573 N N . GLU A 1 73 ? -3.903 4.218 -10.772 1.00 85.69 73 GLU A N 1
ATOM 574 C CA . GLU A 1 73 ? -4.586 5.460 -10.384 1.00 85.69 73 GLU A CA 1
ATOM 575 C C . GLU A 1 73 ? -5.472 5.960 -11.539 1.00 85.69 73 GLU A C 1
ATOM 577 O O . GLU A 1 73 ? -6.618 6.366 -11.336 1.00 85.69 73 GLU A O 1
ATOM 582 N N . THR A 1 74 ? -4.982 5.851 -12.778 1.00 82.75 74 THR A N 1
ATOM 583 C CA . THR A 1 74 ? -5.739 6.226 -13.980 1.00 82.75 74 THR A CA 1
ATOM 584 C C . THR A 1 74 ? -6.894 5.264 -14.259 1.00 82.75 74 THR A C 1
ATOM 586 O O . THR A 1 74 ? -8.017 5.704 -14.507 1.00 82.75 74 THR A O 1
ATOM 589 N N . GLU A 1 75 ? -6.658 3.953 -14.199 1.00 84.75 75 GLU A N 1
ATOM 590 C CA . GLU A 1 75 ? -7.700 2.929 -14.359 1.00 84.75 75 GLU A CA 1
ATOM 591 C C . GLU A 1 75 ? -8.795 3.094 -13.299 1.00 84.75 75 GLU A C 1
ATOM 593 O O . GLU A 1 75 ? -9.988 3.030 -13.614 1.00 84.75 75 GLU A O 1
ATOM 598 N N . TYR A 1 76 ? -8.398 3.424 -12.067 1.00 82.94 76 TYR A N 1
ATOM 599 C CA . TYR A 1 76 ? -9.317 3.706 -10.977 1.00 82.94 76 TYR A CA 1
ATOM 600 C C . TYR A 1 76 ? -10.243 4.888 -11.289 1.00 82.94 76 TYR A C 1
ATOM 602 O O . TYR A 1 76 ? -11.466 4.762 -11.200 1.00 82.94 76 TYR A O 1
ATOM 610 N N . LEU A 1 77 ? -9.684 6.019 -11.725 1.00 78.69 77 LEU A N 1
ATOM 611 C CA . LEU A 1 77 ? -10.459 7.217 -12.077 1.00 78.69 77 LEU A CA 1
ATOM 612 C C . LEU A 1 77 ? -11.432 6.998 -13.230 1.00 78.69 77 LEU A C 1
ATOM 614 O O . LEU A 1 77 ? -12.475 7.656 -13.301 1.00 78.69 77 LEU A O 1
ATOM 618 N N . LEU A 1 78 ? -11.064 6.122 -14.162 1.00 77.50 78 LEU A N 1
ATOM 619 C CA . LEU A 1 78 ? -11.843 5.875 -15.364 1.00 77.50 78 LEU A CA 1
ATOM 620 C C . LEU A 1 78 ? -12.968 4.867 -15.139 1.00 77.50 78 LEU A C 1
ATOM 622 O O . LEU A 1 78 ? -14.026 5.046 -15.742 1.00 77.50 78 LEU A O 1
ATOM 626 N N . GLY A 1 79 ? -12.780 3.854 -14.286 1.00 72.75 79 GLY A N 1
ATOM 627 C CA . GLY A 1 79 ? -13.771 2.780 -14.180 1.00 72.75 79 GLY A CA 1
ATOM 628 C C . GLY A 1 79 ? -13.829 1.976 -12.885 1.00 72.75 79 GLY A C 1
ATOM 629 O O . GLY A 1 79 ? -14.709 1.127 -12.797 1.00 72.75 79 GLY A O 1
ATOM 630 N N . GLN A 1 80 ? -12.963 2.222 -11.892 1.00 73.38 80 GLN A N 1
ATOM 631 C CA . GLN A 1 80 ? -12.930 1.462 -10.625 1.00 73.38 80 GLN A CA 1
ATOM 632 C C . GLN A 1 80 ? -12.965 -0.067 -10.832 1.0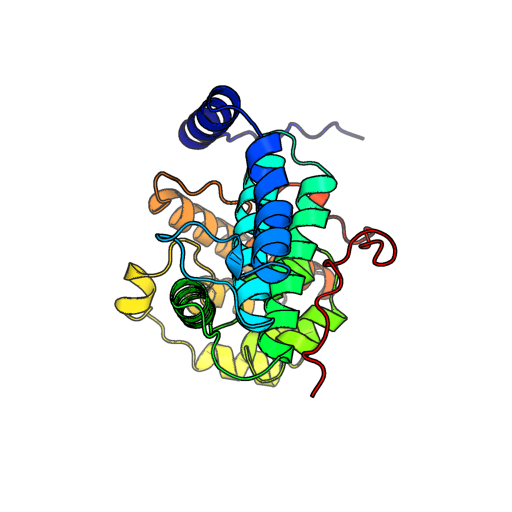0 73.38 80 GLN A C 1
ATOM 634 O O . GLN A 1 80 ? -13.790 -0.772 -10.249 1.00 73.38 80 GLN A O 1
ATOM 639 N N . THR A 1 81 ? -12.123 -0.572 -11.733 1.00 71.56 81 THR A N 1
ATOM 640 C CA . THR A 1 81 ? -12.260 -1.921 -12.290 1.00 71.56 81 THR A CA 1
ATOM 641 C C . THR A 1 81 ? -11.346 -2.959 -11.628 1.00 71.56 81 THR A C 1
ATOM 643 O O . THR A 1 81 ? -10.508 -2.646 -10.784 1.00 71.56 81 THR A O 1
ATOM 646 N N . ALA A 1 82 ? -11.491 -4.226 -12.033 1.00 80.88 82 ALA A N 1
ATOM 647 C CA . ALA A 1 82 ? -10.575 -5.295 -11.639 1.00 80.88 82 ALA A CA 1
ATOM 648 C C . ALA A 1 82 ? -9.144 -5.048 -12.138 1.00 80.88 82 ALA A C 1
ATOM 650 O O . ALA A 1 82 ? -8.191 -5.380 -11.436 1.00 80.88 82 ALA A O 1
ATOM 651 N N . GLU A 1 83 ? -8.986 -4.418 -13.306 1.00 87.06 83 GLU A N 1
ATOM 652 C CA . GLU A 1 83 ? -7.669 -4.097 -13.854 1.00 87.06 83 GLU A CA 1
ATOM 653 C C . GLU A 1 83 ? -6.884 -3.158 -12.935 1.00 87.06 83 GLU A C 1
ATOM 655 O O . GLU A 1 83 ? -5.714 -3.422 -12.686 1.00 87.06 83 GLU A O 1
ATOM 660 N N . SER A 1 84 ? -7.512 -2.133 -12.339 1.00 89.56 84 SER A N 1
ATOM 661 C CA . SER A 1 84 ? -6.786 -1.240 -11.422 1.00 89.56 84 SER A CA 1
ATOM 662 C C . SER A 1 84 ? -6.289 -1.977 -10.172 1.00 89.56 84 SER A C 1
ATOM 664 O O . SER A 1 84 ? -5.252 -1.638 -9.607 1.00 89.56 84 SER A O 1
ATOM 666 N N . TRP A 1 85 ? -7.007 -3.008 -9.732 1.00 92.12 85 TRP A N 1
ATOM 667 C CA . TRP A 1 85 ? -6.615 -3.826 -8.587 1.00 92.12 85 TRP A CA 1
ATOM 668 C C . TRP A 1 85 ? -5.452 -4.773 -8.919 1.00 92.12 85 TRP A C 1
ATOM 670 O O . TRP A 1 85 ? -4.506 -4.885 -8.141 1.00 92.12 85 TRP A O 1
ATOM 680 N N . GLU A 1 86 ? -5.468 -5.390 -10.103 1.00 94.38 86 GLU A N 1
ATOM 681 C CA . GLU A 1 86 ? -4.349 -6.197 -10.615 1.00 94.38 86 GLU A CA 1
ATOM 682 C C . GLU A 1 86 ? -3.099 -5.337 -10.864 1.00 94.38 86 GLU A C 1
ATOM 684 O O . GLU A 1 86 ? -1.986 -5.727 -10.512 1.00 94.38 86 GLU A O 1
ATOM 689 N N . THR A 1 87 ? -3.272 -4.129 -11.404 1.00 93.75 87 THR A N 1
ATOM 690 C CA . THR A 1 87 ? -2.180 -3.176 -11.625 1.00 93.75 87 THR A CA 1
ATOM 691 C C . THR A 1 87 ? -1.595 -2.656 -10.304 1.00 93.75 87 THR A C 1
ATOM 693 O O . THR A 1 87 ? -0.379 -2.481 -10.209 1.00 93.75 87 THR A O 1
ATOM 696 N N . LEU A 1 88 ? -2.410 -2.465 -9.254 1.00 94.12 88 LEU A N 1
ATOM 697 C CA . LEU A 1 88 ? -1.908 -2.149 -7.908 1.00 94.12 88 LEU A CA 1
ATOM 698 C C . LEU A 1 88 ? -0.991 -3.262 -7.379 1.00 94.12 88 LEU A C 1
ATOM 700 O O . LEU A 1 88 ? 0.070 -2.964 -6.830 1.00 94.12 88 LEU A O 1
ATOM 704 N N . PHE A 1 89 ? -1.364 -4.530 -7.575 1.00 96.06 89 PHE A N 1
ATOM 705 C CA . PHE A 1 89 ? -0.499 -5.655 -7.218 1.00 96.06 89 PHE A CA 1
ATOM 706 C C . PHE A 1 89 ? 0.832 -5.606 -7.975 1.00 96.06 89 PHE A C 1
ATOM 708 O O . PHE A 1 89 ? 1.879 -5.703 -7.343 1.00 96.06 89 PHE A O 1
ATOM 715 N N . LEU A 1 90 ? 0.820 -5.382 -9.296 1.00 95.94 90 LEU A N 1
ATOM 716 C CA . LEU A 1 90 ? 2.056 -5.253 -10.083 1.00 95.94 90 LEU A CA 1
ATOM 717 C C . LEU A 1 90 ? 2.941 -4.097 -9.592 1.00 95.94 90 LEU A C 1
ATOM 719 O O . LEU A 1 90 ? 4.163 -4.236 -9.547 1.00 95.94 90 LEU A O 1
ATOM 723 N N . ALA A 1 91 ? 2.342 -2.972 -9.190 1.00 93.75 91 ALA A N 1
ATOM 724 C CA . ALA A 1 91 ? 3.081 -1.849 -8.620 1.00 93.75 91 ALA A CA 1
ATOM 725 C C . ALA A 1 91 ? 3.768 -2.225 -7.296 1.00 93.75 91 ALA A C 1
ATOM 727 O O . ALA A 1 91 ? 4.916 -1.839 -7.073 1.00 93.75 91 ALA A O 1
ATOM 728 N N . ALA A 1 92 ? 3.083 -2.972 -6.425 1.00 94.12 92 ALA A N 1
ATOM 729 C CA . ALA A 1 92 ? 3.632 -3.428 -5.151 1.00 94.12 92 ALA A CA 1
ATOM 730 C C . ALA A 1 92 ? 4.724 -4.491 -5.346 1.00 94.12 92 ALA A C 1
ATOM 732 O O . ALA A 1 92 ? 5.823 -4.357 -4.808 1.00 94.12 92 ALA A O 1
ATOM 733 N N . GLU A 1 93 ? 4.451 -5.493 -6.182 1.00 94.75 93 GLU A N 1
ATOM 734 C CA . GLU A 1 93 ? 5.377 -6.573 -6.533 1.00 94.75 93 GLU A CA 1
ATOM 735 C C . GLU A 1 93 ? 6.683 -6.022 -7.122 1.00 94.75 93 GLU A C 1
ATOM 737 O O . GLU A 1 93 ? 7.761 -6.537 -6.837 1.00 94.75 93 GLU A O 1
ATOM 742 N N . ALA A 1 94 ? 6.621 -4.927 -7.890 1.00 93.38 94 ALA A N 1
ATOM 743 C CA . ALA A 1 94 ? 7.814 -4.302 -8.460 1.00 93.38 94 ALA A CA 1
ATOM 744 C C . ALA A 1 94 ? 8.748 -3.759 -7.375 1.00 93.38 94 ALA A C 1
ATOM 746 O O . ALA A 1 94 ? 9.959 -3.941 -7.459 1.00 93.38 94 ALA A O 1
ATOM 747 N N . ILE A 1 95 ? 8.209 -3.165 -6.310 1.00 91.19 95 ILE A N 1
ATOM 748 C CA . ILE A 1 95 ? 9.031 -2.742 -5.172 1.00 91.19 95 ILE A CA 1
ATOM 749 C C . ILE A 1 95 ? 9.560 -3.949 -4.397 1.00 91.19 95 ILE A C 1
ATOM 751 O O . ILE A 1 95 ? 10.740 -3.960 -4.051 1.00 91.19 95 ILE A O 1
ATOM 755 N N . VAL A 1 96 ? 8.744 -4.985 -4.177 1.00 92.00 96 VAL A N 1
ATOM 756 C CA . VAL A 1 96 ? 9.202 -6.225 -3.525 1.00 92.00 96 VAL A CA 1
ATOM 757 C C . VAL A 1 96 ? 10.412 -6.806 -4.264 1.00 92.00 96 VAL A C 1
ATOM 759 O O . VAL A 1 96 ? 11.441 -7.078 -3.643 1.00 92.00 96 VAL A O 1
ATOM 762 N N . GLN A 1 97 ? 10.336 -6.912 -5.593 1.00 91.62 97 GLN A N 1
ATOM 763 C CA . GLN A 1 97 ? 11.437 -7.419 -6.409 1.00 91.62 97 GLN A CA 1
ATOM 764 C C . GLN A 1 97 ? 12.641 -6.477 -6.443 1.00 91.62 97 GLN A C 1
ATOM 766 O O . GLN A 1 97 ? 13.762 -6.972 -6.404 1.00 91.62 97 GLN A O 1
ATOM 771 N N . ALA A 1 98 ? 12.446 -5.151 -6.460 1.00 89.94 98 ALA A N 1
ATOM 772 C CA . ALA A 1 98 ? 13.553 -4.192 -6.382 1.00 89.94 98 ALA A CA 1
ATOM 773 C C . ALA A 1 98 ? 14.397 -4.396 -5.115 1.00 89.94 98 ALA A C 1
ATOM 775 O O . ALA A 1 98 ? 15.621 -4.427 -5.187 1.00 89.94 98 ALA A O 1
ATOM 776 N N . TYR A 1 99 ? 13.750 -4.585 -3.961 1.00 88.12 99 TYR A N 1
ATOM 777 C CA . TYR A 1 99 ? 14.449 -4.849 -2.699 1.00 88.12 99 TYR A CA 1
ATOM 778 C C . TYR A 1 99 ? 15.131 -6.219 -2.681 1.00 88.12 99 TYR A C 1
ATOM 780 O O . TYR A 1 99 ? 16.196 -6.354 -2.082 1.00 88.12 99 TYR A O 1
ATOM 788 N N . ALA A 1 100 ? 14.542 -7.224 -3.335 1.00 89.19 100 ALA A N 1
ATOM 789 C CA . ALA A 1 100 ? 15.120 -8.562 -3.418 1.00 89.19 100 ALA A CA 1
ATOM 790 C C . ALA A 1 100 ? 16.422 -8.613 -4.238 1.00 89.19 100 ALA A C 1
ATOM 792 O O . ALA A 1 100 ? 17.237 -9.497 -3.992 1.00 89.19 100 ALA A O 1
ATOM 793 N N . GLN A 1 101 ? 16.644 -7.671 -5.167 1.00 86.75 101 GLN A N 1
ATOM 794 C CA . GLN A 1 101 ? 17.909 -7.578 -5.914 1.00 86.75 101 GLN A CA 1
ATOM 795 C C . GLN A 1 101 ? 19.100 -7.182 -5.025 1.00 86.75 101 GLN A C 1
ATOM 797 O O . GLN A 1 101 ? 20.237 -7.524 -5.334 1.00 86.75 101 GLN A O 1
ATOM 802 N N . GLY A 1 102 ? 18.849 -6.485 -3.911 1.00 77.75 102 GLY A N 1
ATOM 803 C CA . GLY A 1 102 ? 19.900 -5.922 -3.065 1.00 77.75 102 GLY A CA 1
ATOM 804 C C . GLY A 1 102 ? 20.626 -4.732 -3.714 1.00 77.75 102 GLY A C 1
ATOM 805 O O . GLY A 1 102 ? 20.669 -4.574 -4.929 1.00 77.75 102 GLY A O 1
ATOM 806 N N . GLY A 1 103 ? 21.205 -3.861 -2.885 1.00 76.38 103 GLY A N 1
ATOM 807 C CA . GLY A 1 103 ? 21.941 -2.682 -3.359 1.00 76.38 103 GLY A CA 1
ATOM 808 C C . GLY A 1 103 ? 21.063 -1.489 -3.760 1.00 76.38 103 GLY A C 1
ATOM 809 O O . GLY A 1 103 ? 19.838 -1.514 -3.659 1.00 76.38 103 GLY A O 1
ATOM 810 N N . GLU A 1 104 ? 21.716 -0.391 -4.144 1.00 85.00 104 GLU A N 1
ATOM 811 C CA . GLU A 1 104 ? 21.050 0.829 -4.610 1.00 85.00 104 GLU A CA 1
ATOM 812 C C . GLU A 1 104 ? 20.945 0.813 -6.148 1.00 85.00 104 GLU A C 1
ATOM 814 O O . GLU A 1 104 ? 21.941 0.501 -6.802 1.00 85.00 104 GLU A O 1
ATOM 819 N N . PRO A 1 105 ? 19.783 1.156 -6.743 1.00 89.38 105 PRO A N 1
ATOM 820 C CA . PRO A 1 105 ? 19.611 1.187 -8.194 1.00 89.38 105 PRO A CA 1
ATOM 821 C C . PRO A 1 105 ? 20.645 2.084 -8.889 1.00 89.38 105 PRO A C 1
ATOM 823 O O . PRO A 1 105 ? 20.893 3.203 -8.431 1.00 89.38 105 PRO A O 1
ATOM 826 N N . ALA A 1 106 ? 21.200 1.661 -10.031 1.00 88.88 106 ALA A N 1
ATOM 827 C CA . ALA A 1 106 ? 22.168 2.480 -10.769 1.00 88.88 106 ALA A CA 1
ATOM 828 C C . ALA A 1 106 ? 21.515 3.708 -11.429 1.00 88.88 106 ALA A C 1
ATOM 830 O O . ALA A 1 106 ? 22.152 4.749 -11.613 1.00 88.88 106 ALA A O 1
ATOM 831 N N . ASN A 1 107 ? 20.227 3.621 -11.777 1.00 89.38 107 ASN A N 1
ATOM 832 C CA . ASN A 1 107 ? 19.484 4.735 -12.347 1.00 89.38 107 ASN A CA 1
ATOM 833 C C . ASN A 1 107 ? 19.182 5.793 -11.260 1.00 89.38 107 ASN A C 1
ATOM 835 O O . ASN A 1 107 ? 18.485 5.490 -10.289 1.00 89.38 107 ASN A O 1
ATOM 839 N N . PRO A 1 108 ? 19.598 7.066 -11.423 1.00 86.56 108 PRO A N 1
ATOM 840 C CA . PRO A 1 108 ? 19.429 8.082 -10.379 1.00 86.56 108 PRO A CA 1
ATOM 841 C C . PRO A 1 108 ? 17.972 8.364 -9.993 1.00 86.56 108 PRO A C 1
ATOM 843 O O . PRO A 1 108 ? 17.689 8.699 -8.839 1.00 86.56 108 PRO A O 1
ATOM 846 N N . ALA A 1 109 ? 17.039 8.244 -10.944 1.00 84.75 109 ALA A N 1
ATOM 847 C CA . ALA A 1 109 ? 15.617 8.417 -10.670 1.00 84.75 109 ALA A CA 1
ATOM 848 C C . ALA A 1 109 ? 15.068 7.232 -9.867 1.00 84.75 109 ALA A C 1
ATOM 850 O O . ALA A 1 109 ? 14.331 7.451 -8.907 1.00 84.75 109 ALA A O 1
ATOM 851 N N . ALA A 1 110 ? 15.484 6.006 -10.202 1.00 87.50 110 ALA A N 1
ATOM 852 C CA . ALA A 1 110 ? 15.153 4.808 -9.437 1.00 87.50 110 ALA A CA 1
ATOM 853 C C . ALA A 1 110 ? 15.743 4.853 -8.020 1.00 87.50 110 ALA A C 1
ATOM 855 O O . ALA A 1 110 ? 15.014 4.635 -7.060 1.00 87.50 110 ALA A O 1
ATOM 856 N N . ALA A 1 111 ? 17.014 5.234 -7.865 1.00 86.75 111 ALA A N 1
ATOM 857 C CA . ALA A 1 111 ? 17.653 5.386 -6.558 1.00 86.75 111 ALA A CA 1
ATOM 858 C C . ALA A 1 111 ? 16.939 6.438 -5.700 1.00 86.75 111 ALA A C 1
ATOM 860 O O . ALA A 1 111 ? 16.646 6.214 -4.526 1.00 86.75 111 ALA A O 1
ATOM 861 N N . ARG A 1 112 ? 16.589 7.590 -6.290 1.00 82.25 112 ARG A N 1
ATOM 862 C CA . ARG A 1 112 ? 15.798 8.615 -5.597 1.00 82.25 112 ARG A CA 1
ATOM 863 C C . ARG A 1 112 ? 14.423 8.087 -5.198 1.00 82.25 112 ARG A C 1
A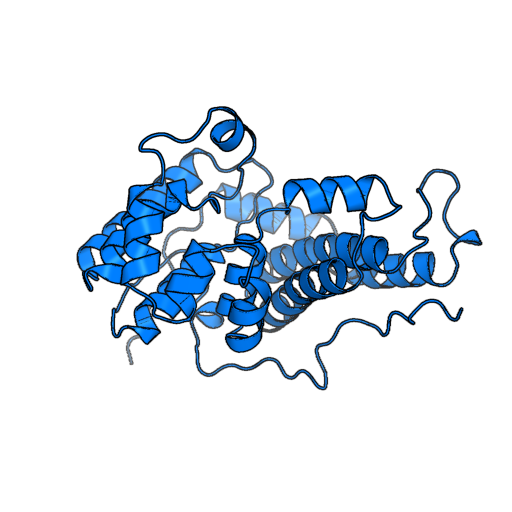TOM 865 O O . ARG A 1 112 ? 14.016 8.330 -4.068 1.00 82.25 112 ARG A O 1
ATOM 872 N N . ALA A 1 113 ? 13.726 7.397 -6.098 1.00 77.94 113 ALA A N 1
ATOM 873 C CA . ALA A 1 113 ? 12.434 6.791 -5.806 1.00 77.94 113 ALA A CA 1
ATOM 874 C C . ALA A 1 113 ? 12.560 5.795 -4.649 1.00 77.94 113 ALA A C 1
ATOM 876 O O . ALA A 1 113 ? 11.870 5.946 -3.654 1.00 77.94 113 ALA A O 1
ATOM 877 N N . MET A 1 114 ? 13.505 4.858 -4.711 1.00 80.50 114 MET A N 1
ATOM 878 C CA . MET A 1 114 ? 13.736 3.875 -3.653 1.00 80.50 114 MET A CA 1
ATOM 879 C C . MET A 1 114 ? 14.088 4.524 -2.308 1.00 80.50 114 MET A C 1
ATOM 881 O O . MET A 1 114 ? 13.684 4.015 -1.273 1.00 80.50 114 MET A O 1
ATOM 885 N N . ARG A 1 115 ? 14.789 5.668 -2.296 1.00 77.50 115 ARG A N 1
ATOM 886 C CA . ARG A 1 115 ? 15.029 6.454 -1.071 1.00 77.50 115 ARG A CA 1
ATOM 887 C C . ARG A 1 115 ? 13.775 7.148 -0.537 1.00 77.50 115 ARG A C 1
ATOM 889 O O . ARG A 1 115 ? 13.631 7.255 0.671 1.00 77.50 115 ARG A O 1
ATOM 896 N N . LEU A 1 116 ? 12.894 7.630 -1.412 1.00 67.81 116 LEU A N 1
ATOM 897 C CA . LEU A 1 116 ? 11.623 8.253 -1.018 1.00 67.81 116 LEU A CA 1
ATOM 898 C C . LEU A 1 116 ? 10.592 7.215 -0.554 1.00 67.81 116 LEU A C 1
ATOM 900 O O . LEU A 1 116 ? 9.818 7.489 0.350 1.00 67.81 116 LEU A O 1
ATOM 904 N N . TYR A 1 117 ? 10.613 6.022 -1.148 1.00 63.25 117 TYR A N 1
ATOM 905 C CA . TYR A 1 117 ? 9.775 4.878 -0.782 1.00 63.25 117 TYR A CA 1
ATOM 906 C C . TYR A 1 117 ? 10.445 3.961 0.252 1.00 63.25 117 TYR A C 1
ATOM 908 O O . TYR A 1 117 ? 9.951 2.860 0.504 1.00 63.25 117 TYR A O 1
ATOM 916 N N . ARG A 1 118 ? 11.575 4.401 0.833 1.00 54.25 118 ARG A N 1
ATOM 917 C CA . ARG A 1 118 ? 12.488 3.574 1.637 1.00 54.25 118 ARG A CA 1
ATOM 918 C C . ARG A 1 118 ? 11.805 2.915 2.835 1.00 54.25 118 ARG A C 1
ATOM 920 O O . ARG A 1 118 ? 12.244 1.841 3.240 1.00 54.25 118 ARG A O 1
ATOM 927 N N . ASP A 1 119 ? 10.710 3.502 3.313 1.00 54.22 119 ASP A N 1
ATOM 928 C CA . ASP A 1 119 ? 10.065 3.141 4.577 1.00 54.22 119 ASP A CA 1
ATOM 929 C C . ASP A 1 119 ? 8.850 2.212 4.436 1.00 54.22 119 ASP A C 1
ATOM 931 O O . ASP A 1 119 ? 8.218 1.854 5.430 1.00 54.22 119 ASP A O 1
ATOM 935 N N . VAL A 1 120 ? 8.521 1.767 3.214 1.00 71.75 120 VAL A N 1
ATOM 936 C CA . VAL A 1 120 ? 7.698 0.567 2.968 1.00 71.75 120 VAL A CA 1
ATOM 937 C C . VAL A 1 120 ? 6.191 0.593 3.352 1.00 71.75 120 VAL A C 1
ATOM 939 O O . VAL A 1 120 ? 5.518 -0.375 2.971 1.00 71.75 120 VAL A O 1
ATOM 942 N N . PRO A 1 121 ? 5.530 1.618 3.958 1.00 82.31 121 PRO A N 1
ATOM 943 C CA . PRO A 1 121 ? 4.157 1.413 4.423 1.00 82.31 121 PRO A CA 1
ATOM 944 C C . PRO A 1 121 ? 3.202 1.319 3.231 1.00 82.31 121 PRO A C 1
ATOM 946 O O . PRO A 1 121 ? 2.321 0.467 3.215 1.00 82.31 121 PRO A O 1
ATOM 949 N N . GLU A 1 122 ? 3.433 2.123 2.185 1.00 86.12 122 GLU A N 1
ATOM 950 C CA . GLU A 1 122 ? 2.624 2.139 0.962 1.00 86.12 122 GLU A CA 1
ATOM 951 C C . GLU A 1 122 ? 2.589 0.765 0.276 1.00 86.12 122 GLU A C 1
ATOM 953 O O . GLU A 1 122 ? 1.508 0.271 -0.041 1.00 86.12 122 GLU A O 1
ATOM 958 N N . THR A 1 123 ? 3.740 0.101 0.112 1.00 90.62 123 THR A N 1
ATOM 959 C CA . THR A 1 123 ? 3.810 -1.243 -0.487 1.00 90.62 123 THR A CA 1
ATOM 960 C C . THR A 1 123 ? 3.116 -2.283 0.386 1.00 90.62 123 THR A C 1
ATOM 962 O O . THR A 1 123 ? 2.385 -3.124 -0.135 1.00 90.62 123 THR A O 1
ATOM 965 N N . VAL A 1 124 ? 3.280 -2.218 1.712 1.00 93.88 124 VAL A N 1
ATOM 966 C CA . VAL A 1 124 ? 2.580 -3.128 2.633 1.00 93.88 124 VAL A CA 1
ATOM 967 C C . VAL A 1 124 ? 1.068 -2.915 2.550 1.00 93.88 124 VAL A C 1
ATOM 969 O O . VAL A 1 124 ? 0.323 -3.883 2.395 1.00 93.88 124 VAL A O 1
ATOM 972 N N . TYR A 1 125 ? 0.595 -1.666 2.571 1.00 93.50 125 TYR A N 1
ATOM 973 C CA . TYR A 1 125 ? -0.824 -1.359 2.396 1.00 93.50 125 TYR A CA 1
ATOM 974 C C . TYR A 1 125 ? -1.340 -1.820 1.035 1.00 93.50 125 TYR A C 1
ATOM 976 O O . TYR A 1 125 ? -2.439 -2.368 0.968 1.00 93.50 125 TYR A O 1
ATOM 984 N N . ALA A 1 126 ? -0.569 -1.650 -0.040 1.00 93.62 126 ALA A N 1
ATOM 985 C CA . ALA A 1 126 ? -0.935 -2.131 -1.365 1.00 93.62 126 ALA A CA 1
ATOM 986 C C . ALA A 1 126 ? -1.124 -3.655 -1.367 1.00 93.62 126 ALA A C 1
ATOM 988 O O . ALA A 1 126 ? -2.184 -4.122 -1.782 1.00 93.62 126 ALA A O 1
ATOM 989 N N . LEU A 1 127 ? -0.167 -4.419 -0.823 1.00 96.25 127 LEU A N 1
ATOM 990 C CA . LEU A 1 127 ? -0.240 -5.883 -0.718 1.00 96.25 127 LEU A CA 1
ATOM 991 C C . LEU A 1 127 ? -1.448 -6.342 0.112 1.00 96.25 127 LEU A C 1
ATOM 993 O O . LEU A 1 127 ? -2.220 -7.191 -0.334 1.00 96.25 127 LEU A O 1
ATOM 997 N N . VAL A 1 128 ? -1.692 -5.726 1.273 1.00 96.81 128 VAL A N 1
ATOM 998 C CA . VAL A 1 128 ? -2.888 -6.007 2.090 1.00 96.81 128 VAL A CA 1
ATOM 999 C C . VAL A 1 128 ? -4.173 -5.682 1.321 1.00 96.81 128 VAL A C 1
ATOM 1001 O O . VAL A 1 128 ? -5.136 -6.453 1.325 1.00 96.81 128 VAL A O 1
ATOM 1004 N N . THR A 1 129 ? -4.191 -4.553 0.617 1.00 95.25 129 THR A N 1
ATOM 1005 C CA . THR A 1 129 ? -5.325 -4.104 -0.198 1.00 95.25 129 THR A CA 1
ATOM 1006 C C . THR A 1 129 ? -5.645 -5.086 -1.323 1.00 95.25 129 THR A C 1
ATOM 1008 O O . THR A 1 129 ? -6.821 -5.288 -1.638 1.00 95.25 129 THR A O 1
ATOM 1011 N N . VAL A 1 130 ? -4.645 -5.771 -1.876 1.00 95.94 130 VAL A N 1
ATOM 1012 C CA . VAL A 1 130 ? -4.839 -6.838 -2.869 1.00 95.94 130 VAL A CA 1
ATOM 1013 C C . VAL A 1 130 ? -4.930 -8.249 -2.272 1.00 95.94 130 VAL A C 1
ATOM 1015 O O . VAL A 1 130 ? -4.893 -9.233 -2.999 1.00 95.94 130 VAL A O 1
ATOM 1018 N N . ASN A 1 131 ? -5.152 -8.363 -0.958 1.00 96.56 131 ASN A N 1
ATOM 1019 C CA . ASN A 1 131 ? -5.279 -9.630 -0.224 1.00 96.56 131 ASN A CA 1
ATOM 1020 C C . ASN A 1 131 ? -4.021 -10.527 -0.262 1.00 96.56 131 ASN A C 1
ATOM 1022 O O . ASN A 1 131 ? -4.113 -11.715 0.046 1.00 96.56 131 ASN A O 1
ATOM 1026 N N . GLU A 1 132 ? -2.851 -9.971 -0.575 1.00 97.50 132 GLU A N 1
ATOM 1027 C CA . GLU A 1 132 ? -1.559 -10.668 -0.598 1.00 97.50 132 GLU A CA 1
ATOM 1028 C C . GLU A 1 132 ? -0.891 -10.605 0.787 1.00 97.50 132 GLU A C 1
ATOM 1030 O O . GLU A 1 132 ? 0.159 -9.993 0.981 1.00 97.50 132 GLU A O 1
ATOM 1035 N N . TRP A 1 133 ? -1.546 -11.210 1.783 1.00 96.88 133 TRP A N 1
ATOM 1036 C CA . TRP A 1 133 ? -1.174 -11.108 3.201 1.00 96.88 133 TRP A CA 1
ATOM 1037 C C . TRP A 1 133 ? 0.215 -11.658 3.526 1.00 96.88 133 TRP A C 1
ATOM 1039 O O . TRP A 1 133 ? 0.968 -10.996 4.235 1.00 96.88 133 TRP A O 1
ATOM 1049 N N . ASP A 1 134 ? 0.566 -12.830 2.999 1.00 97.00 134 ASP A N 1
ATOM 1050 C CA . ASP A 1 134 ? 1.864 -13.455 3.279 1.00 97.00 134 ASP A CA 1
ATOM 1051 C C . ASP A 1 134 ? 3.008 -12.620 2.693 1.00 97.00 134 ASP A C 1
ATOM 1053 O O . ASP A 1 134 ? 4.015 -12.377 3.356 1.00 97.00 134 ASP A O 1
ATOM 1057 N N . ALA A 1 135 ? 2.811 -12.088 1.481 1.00 96.12 135 ALA A N 1
ATOM 1058 C CA . ALA A 1 135 ? 3.753 -11.160 0.864 1.00 96.12 135 ALA A CA 1
ATOM 1059 C C . ALA A 1 135 ? 3.865 -9.854 1.666 1.00 96.12 135 ALA A C 1
ATOM 1061 O O . ALA A 1 135 ? 4.965 -9.332 1.830 1.00 96.12 135 ALA A O 1
ATOM 1062 N N . ALA A 1 136 ? 2.751 -9.338 2.201 1.00 96.81 136 ALA A N 1
ATOM 1063 C CA . ALA A 1 136 ? 2.760 -8.155 3.057 1.00 96.81 136 ALA A CA 1
ATOM 1064 C C . ALA A 1 136 ? 3.573 -8.382 4.343 1.00 96.81 136 ALA A C 1
ATOM 1066 O O . ALA A 1 136 ? 4.384 -7.530 4.698 1.00 96.81 136 ALA A O 1
ATOM 1067 N N . VAL A 1 137 ? 3.395 -9.533 5.007 1.00 97.06 137 VAL A N 1
ATOM 1068 C CA . VAL A 1 137 ? 4.162 -9.925 6.205 1.00 97.06 137 VAL A CA 1
ATOM 1069 C C . VAL A 1 137 ? 5.650 -10.026 5.877 1.00 97.06 137 VAL A C 1
ATOM 1071 O O . VAL A 1 137 ? 6.461 -9.363 6.520 1.00 97.06 137 VAL A O 1
ATOM 1074 N N . GLN A 1 138 ? 6.002 -10.794 4.842 1.00 95.62 138 GLN A N 1
ATOM 1075 C CA . GLN A 1 138 ? 7.392 -10.995 4.430 1.00 95.62 138 GLN A CA 1
ATOM 1076 C C . GLN A 1 138 ? 8.070 -9.674 4.042 1.00 95.62 138 GLN A C 1
ATOM 1078 O O . GLN A 1 138 ? 9.234 -9.437 4.362 1.00 95.62 138 GLN A O 1
ATOM 1083 N N . PHE A 1 139 ? 7.353 -8.789 3.347 1.00 93.50 139 PHE A N 1
ATOM 1084 C CA . PHE A 1 139 ? 7.921 -7.511 2.945 1.00 93.50 139 PHE A CA 1
ATOM 1085 C C . PHE A 1 139 ? 8.109 -6.566 4.137 1.00 93.50 139 PHE A C 1
ATOM 1087 O O . PHE A 1 139 ? 9.154 -5.914 4.225 1.00 93.50 139 PHE A O 1
ATOM 1094 N N . ALA A 1 140 ? 7.142 -6.528 5.063 1.00 93.81 140 ALA A N 1
ATOM 1095 C CA . ALA A 1 140 ? 7.201 -5.712 6.274 1.00 93.81 140 ALA A CA 1
ATOM 1096 C C . ALA A 1 140 ? 8.327 -6.142 7.230 1.00 93.81 140 ALA A C 1
ATOM 1098 O O . ALA A 1 140 ? 8.878 -5.292 7.936 1.00 93.81 140 ALA A O 1
ATOM 1099 N N . GLU A 1 141 ? 8.702 -7.423 7.236 1.00 92.75 141 GLU A N 1
ATOM 1100 C CA . GLU A 1 141 ? 9.769 -7.951 8.086 1.00 92.75 141 GLU A CA 1
ATOM 1101 C C . GLU A 1 141 ? 11.094 -7.189 7.875 1.00 92.75 141 GLU A C 1
ATOM 1103 O O . GLU A 1 141 ? 11.593 -7.012 6.753 1.00 92.75 141 GLU A O 1
ATOM 1108 N N . GLY A 1 142 ? 11.634 -6.665 8.981 1.00 85.81 142 GLY A N 1
ATOM 1109 C CA . GLY A 1 142 ? 12.862 -5.865 9.015 1.00 85.81 142 GLY A CA 1
ATOM 1110 C C . GLY A 1 142 ? 12.770 -4.467 8.386 1.00 85.81 142 GLY A C 1
ATOM 1111 O O . GLY A 1 142 ? 13.768 -3.751 8.397 1.00 85.81 142 GLY A O 1
ATOM 1112 N N . LYS A 1 143 ? 11.612 -4.065 7.839 1.00 88.19 143 LYS A N 1
ATOM 1113 C CA . LYS A 1 143 ? 11.437 -2.782 7.122 1.00 88.19 143 LYS A CA 1
ATOM 1114 C C . LYS A 1 143 ? 10.371 -1.883 7.732 1.00 88.19 143 LYS A C 1
ATOM 1116 O O . LYS A 1 143 ? 10.542 -0.674 7.762 1.00 88.19 143 LYS A O 1
ATOM 1121 N N . SER A 1 144 ? 9.284 -2.465 8.234 1.00 90.25 144 SER A N 1
ATOM 1122 C CA . SER A 1 144 ? 8.212 -1.732 8.907 1.00 90.25 144 SER A CA 1
ATOM 1123 C C . SER A 1 144 ? 7.793 -2.484 10.174 1.00 90.25 144 SER A C 1
ATOM 1125 O O . SER A 1 144 ? 6.821 -3.242 10.141 1.00 90.25 144 SER A O 1
ATOM 1127 N N . PRO A 1 145 ? 8.528 -2.315 11.295 1.00 93.31 145 PRO A N 1
ATOM 1128 C CA . PRO A 1 145 ? 8.300 -3.081 12.523 1.00 93.31 145 PRO A CA 1
ATOM 1129 C C . PRO A 1 145 ? 6.859 -2.999 13.034 1.00 93.31 145 PRO A C 1
ATOM 1131 O O . PRO A 1 145 ? 6.285 -4.015 13.417 1.00 93.31 145 PRO A O 1
ATOM 1134 N N . LEU A 1 146 ? 6.246 -1.810 12.975 1.00 94.56 146 LEU A N 1
ATOM 1135 C CA . LEU A 1 146 ? 4.869 -1.617 13.429 1.00 94.56 146 LEU A CA 1
ATOM 1136 C C . LEU A 1 146 ? 3.876 -2.385 12.554 1.00 94.56 146 LEU A C 1
ATOM 1138 O O . LEU A 1 146 ? 3.026 -3.103 13.075 1.00 94.56 146 LEU A O 1
ATOM 1142 N N . LEU A 1 147 ? 3.974 -2.260 11.226 1.00 94.62 147 LEU A N 1
ATOM 1143 C CA . LEU A 1 147 ? 3.074 -2.983 10.328 1.00 94.62 147 LEU A CA 1
ATOM 1144 C C . LEU A 1 147 ? 3.298 -4.491 10.403 1.00 94.62 147 LEU A C 1
ATOM 1146 O O . LEU A 1 147 ? 2.326 -5.239 10.366 1.00 94.62 147 LEU A O 1
ATOM 1150 N N . TYR A 1 148 ? 4.548 -4.931 10.557 1.00 96.38 148 TYR A N 1
ATOM 1151 C CA . TYR A 1 148 ? 4.872 -6.334 10.781 1.00 96.38 148 TYR A CA 1
ATOM 1152 C C . TYR A 1 148 ? 4.162 -6.867 12.032 1.00 96.38 148 TYR A C 1
ATOM 1154 O O . TYR A 1 148 ? 3.404 -7.826 11.919 1.00 96.38 148 TYR A O 1
ATOM 1162 N N . ALA A 1 149 ? 4.303 -6.194 13.180 1.00 97.25 149 ALA A N 1
ATOM 1163 C CA . ALA A 1 149 ? 3.636 -6.575 14.427 1.00 97.25 149 ALA A CA 1
ATOM 1164 C C . ALA A 1 149 ? 2.100 -6.598 14.293 1.00 97.25 149 ALA A C 1
ATOM 1166 O O . ALA A 1 149 ? 1.441 -7.554 14.703 1.00 97.25 149 ALA A O 1
ATOM 1167 N N . LEU A 1 150 ? 1.513 -5.589 13.639 1.00 96.94 150 LEU A N 1
ATOM 1168 C CA . LEU A 1 150 ? 0.069 -5.538 13.383 1.00 96.94 150 LEU A CA 1
ATOM 1169 C C . LEU A 1 150 ? -0.420 -6.690 12.488 1.00 96.94 150 LEU A C 1
ATOM 1171 O O . LEU A 1 150 ? -1.514 -7.214 12.718 1.00 96.94 150 LEU A O 1
ATOM 1175 N N . LEU A 1 151 ? 0.366 -7.074 11.474 1.00 97.06 151 LEU A N 1
ATOM 1176 C CA . LEU A 1 151 ? 0.044 -8.142 10.521 1.00 97.06 151 LEU A CA 1
ATOM 1177 C C . LEU A 1 151 ? 0.193 -9.546 11.118 1.00 97.06 151 LEU A C 1
ATOM 1179 O O . LEU A 1 151 ? -0.586 -10.436 10.761 1.00 97.06 151 LEU A O 1
ATOM 1183 N N . THR A 1 152 ? 1.176 -9.745 11.999 1.00 97.06 152 THR A N 1
ATOM 1184 C CA . THR A 1 152 ? 1.425 -11.018 12.695 1.00 97.06 152 THR A CA 1
ATOM 1185 C C . THR A 1 152 ? 0.579 -11.182 13.957 1.00 97.06 152 THR A C 1
ATOM 1187 O O . THR A 1 152 ? 0.442 -12.300 14.449 1.00 97.06 152 THR A O 1
ATOM 1190 N N . GLY A 1 153 ? -0.044 -10.104 14.443 1.00 96.56 153 GLY A N 1
ATOM 1191 C CA . GLY A 1 153 ? -0.868 -10.115 15.653 1.00 96.56 153 GLY A CA 1
ATOM 1192 C C . GLY A 1 153 ? -0.060 -10.012 16.948 1.00 96.56 153 GLY A C 1
ATOM 1193 O O . GLY A 1 153 ? -0.561 -10.395 18.003 1.00 96.56 153 GLY A O 1
ATOM 1194 N N . ASP A 1 154 ? 1.175 -9.510 16.882 1.00 97.75 154 ASP A N 1
ATOM 1195 C CA . ASP A 1 154 ? 1.981 -9.204 18.063 1.00 97.75 154 ASP A CA 1
ATOM 1196 C C . ASP A 1 154 ? 1.551 -7.855 18.658 1.00 97.75 154 ASP A C 1
ATOM 1198 O O . ASP A 1 154 ? 2.145 -6.803 18.410 1.00 97.75 154 ASP A O 1
ATOM 1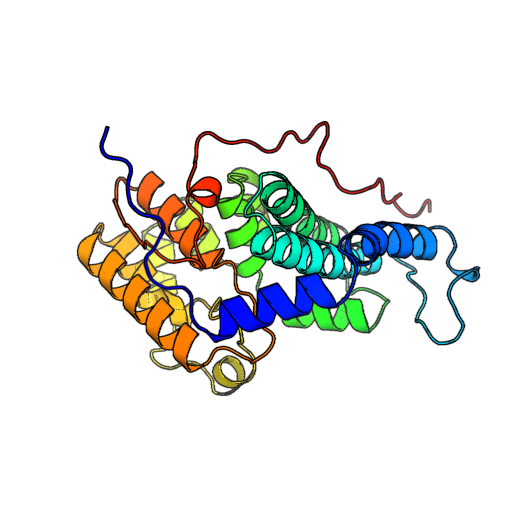202 N N . ASP A 1 155 ? 0.459 -7.885 19.420 1.00 97.44 155 ASP A N 1
ATOM 1203 C CA . ASP A 1 155 ? -0.146 -6.686 20.004 1.00 97.44 155 ASP A CA 1
ATOM 1204 C C . ASP A 1 155 ? 0.769 -5.995 21.020 1.00 97.44 155 ASP A C 1
ATOM 1206 O O . ASP A 1 155 ? 0.739 -4.771 21.133 1.00 97.44 155 ASP A O 1
ATOM 1210 N N . ALA A 1 156 ? 1.613 -6.754 21.725 1.00 97.75 156 ALA A N 1
ATOM 1211 C CA . ALA A 1 156 ? 2.563 -6.196 22.681 1.00 97.75 156 ALA A CA 1
ATOM 1212 C C . ALA A 1 156 ? 3.658 -5.395 21.964 1.00 97.75 156 ALA A C 1
ATOM 1214 O O . ALA A 1 156 ? 3.927 -4.250 22.337 1.00 97.75 156 ALA A O 1
ATOM 1215 N N . ALA A 1 157 ? 4.244 -5.957 20.901 1.00 98.00 157 ALA A N 1
ATOM 1216 C CA . ALA A 1 157 ? 5.217 -5.240 20.083 1.00 98.00 157 ALA A CA 1
ATOM 1217 C C . ALA A 1 157 ? 4.579 -4.042 19.367 1.00 98.00 157 ALA A C 1
ATOM 1219 O O . ALA A 1 157 ? 5.153 -2.953 19.361 1.00 98.00 157 ALA A O 1
ATOM 1220 N N . ALA A 1 158 ? 3.377 -4.213 18.807 1.00 97.62 158 ALA A N 1
ATOM 1221 C CA . ALA A 1 158 ? 2.658 -3.129 18.146 1.00 97.62 158 ALA A CA 1
ATOM 1222 C C . ALA A 1 158 ? 2.369 -1.970 19.112 1.00 97.62 158 ALA A C 1
ATOM 1224 O O . ALA A 1 158 ? 2.605 -0.819 18.753 1.00 97.62 158 ALA A O 1
ATOM 1225 N N . GLN A 1 159 ? 1.918 -2.256 20.338 1.00 97.81 159 GLN A N 1
ATOM 1226 C CA . GLN A 1 159 ? 1.664 -1.229 21.350 1.00 97.81 159 GLN A CA 1
ATOM 1227 C C . GLN A 1 159 ? 2.948 -0.484 21.732 1.00 97.81 159 GLN A C 1
ATOM 1229 O O . GLN A 1 159 ? 2.955 0.743 21.701 1.00 97.81 159 GLN A O 1
ATOM 1234 N N . SER A 1 160 ? 4.044 -1.203 22.003 1.00 97.62 160 SER A N 1
ATOM 1235 C CA . SER A 1 160 ? 5.339 -0.582 22.325 1.00 97.62 160 SER A CA 1
ATOM 1236 C C . SER A 1 160 ? 5.802 0.368 21.217 1.00 97.62 160 SER A C 1
ATOM 1238 O O . SER A 1 160 ? 6.196 1.498 21.485 1.00 97.62 160 SER A O 1
ATOM 1240 N N . LEU A 1 161 ? 5.696 -0.064 19.957 1.00 96.00 161 LEU A N 1
ATOM 1241 C CA . LEU A 1 161 ? 6.083 0.746 18.802 1.00 96.00 161 LEU A CA 1
ATOM 1242 C C . LEU A 1 161 ? 5.174 1.968 18.611 1.00 96.00 161 LEU A C 1
ATOM 1244 O O . LEU A 1 161 ? 5.651 3.016 18.187 1.00 96.00 161 LEU A O 1
ATOM 1248 N N . LEU A 1 162 ? 3.876 1.860 18.919 1.00 95.44 162 LEU A N 1
ATOM 1249 C CA . LEU A 1 162 ? 2.962 3.007 18.900 1.00 95.44 162 LEU A CA 1
ATOM 1250 C C . LEU A 1 162 ? 3.282 4.020 20.002 1.00 95.44 162 LEU A C 1
ATOM 1252 O O . LEU A 1 162 ? 3.182 5.222 19.754 1.00 95.44 162 LEU A O 1
ATOM 1256 N N . ASP A 1 163 ? 3.658 3.558 21.193 1.00 94.75 163 ASP A N 1
ATOM 1257 C CA . ASP A 1 163 ? 4.007 4.425 22.323 1.00 94.75 163 ASP A CA 1
ATOM 1258 C C . ASP A 1 163 ? 5.288 5.230 22.048 1.00 94.75 163 ASP A C 1
ATOM 1260 O O . ASP A 1 163 ? 5.411 6.370 22.495 1.00 94.75 163 ASP A O 1
ATOM 1264 N N . GLU A 1 164 ? 6.201 4.678 21.244 1.00 93.38 164 GLU A N 1
ATOM 1265 C CA . GLU A 1 164 ? 7.419 5.349 20.774 1.00 93.38 164 GLU A CA 1
ATOM 1266 C C . GLU A 1 164 ? 7.170 6.370 19.648 1.00 93.38 164 GLU A C 1
ATOM 1268 O O . GLU A 1 164 ? 8.023 7.228 19.398 1.00 93.38 164 GLU A O 1
ATOM 1273 N N . LEU A 1 165 ? 6.016 6.318 18.965 1.00 90.62 165 LEU A N 1
ATOM 1274 C CA . LEU A 1 165 ? 5.702 7.289 17.916 1.00 90.62 165 LEU A CA 1
ATOM 1275 C C . LEU A 1 165 ? 5.548 8.694 18.510 1.00 90.62 165 LEU A C 1
ATOM 1277 O O . LEU A 1 165 ? 4.829 8.867 19.503 1.00 90.62 165 LEU A O 1
ATOM 1281 N N . PRO A 1 166 ? 6.124 9.722 17.863 1.00 86.44 166 PRO A N 1
ATOM 1282 C CA . PRO A 1 166 ? 6.049 11.081 18.369 1.00 86.44 166 PRO A CA 1
ATOM 1283 C C . PRO A 1 166 ? 4.603 11.593 18.364 1.00 86.44 166 PRO A C 1
ATOM 1285 O O . PRO A 1 166 ? 3.785 11.196 17.538 1.00 86.44 166 PRO A O 1
ATOM 1288 N N . GLU A 1 167 ? 4.286 12.518 19.269 1.00 82.75 167 GLU A N 1
ATOM 1289 C CA . GLU A 1 167 ? 2.966 13.173 19.326 1.00 82.75 167 GLU A CA 1
ATOM 1290 C C . GLU A 1 167 ? 2.774 14.216 18.216 1.00 82.75 167 GLU A C 1
ATOM 1292 O O . GLU A 1 167 ? 1.649 14.560 17.839 1.00 82.75 167 GLU A O 1
ATOM 1297 N N . THR A 1 168 ? 3.873 14.691 17.631 1.00 80.44 168 THR A N 1
ATOM 1298 C CA . THR A 1 168 ? 3.883 15.594 16.481 1.00 80.44 168 THR A CA 1
ATOM 1299 C C . THR A 1 168 ? 4.792 15.042 15.382 1.00 80.44 168 THR A C 1
ATOM 1301 O O . THR A 1 168 ? 5.856 14.500 15.682 1.00 80.44 168 THR A O 1
ATOM 1304 N N . PRO A 1 169 ? 4.414 15.172 14.099 1.00 77.19 169 PRO A N 1
ATOM 1305 C CA . PRO A 1 169 ? 5.260 14.704 13.015 1.00 77.19 169 PRO A CA 1
ATOM 1306 C C . PRO A 1 169 ? 6.459 15.641 12.873 1.00 77.19 169 PRO A C 1
ATOM 1308 O O . PRO A 1 169 ? 6.342 16.858 13.061 1.00 77.19 169 PRO A O 1
ATOM 1311 N N . ALA A 1 170 ? 7.604 15.088 12.481 1.00 76.56 170 ALA A N 1
ATOM 1312 C CA . ALA A 1 170 ? 8.761 15.902 12.141 1.00 76.56 170 ALA A CA 1
ATOM 1313 C C . ALA A 1 170 ? 8.418 16.870 10.980 1.00 76.56 170 ALA A C 1
ATOM 1315 O O . ALA A 1 170 ? 7.645 16.509 10.082 1.00 76.56 170 ALA A O 1
ATOM 1316 N N . PRO A 1 171 ? 8.972 18.098 10.950 1.00 75.06 171 PRO A N 1
ATOM 1317 C CA . PRO A 1 171 ? 8.723 19.055 9.870 1.00 75.06 171 PRO A CA 1
ATOM 1318 C C . PRO A 1 171 ? 9.007 18.503 8.466 1.00 75.06 171 PRO A C 1
ATOM 1320 O O . PRO A 1 171 ? 8.360 18.901 7.499 1.00 75.06 171 PRO A O 1
ATOM 1323 N N . GLU A 1 172 ? 9.965 17.588 8.346 1.00 70.62 172 GLU A N 1
ATOM 1324 C CA . GLU A 1 172 ? 10.342 16.916 7.106 1.00 70.62 172 GLU A CA 1
ATOM 1325 C C . GLU A 1 172 ? 9.228 15.984 6.617 1.00 70.62 1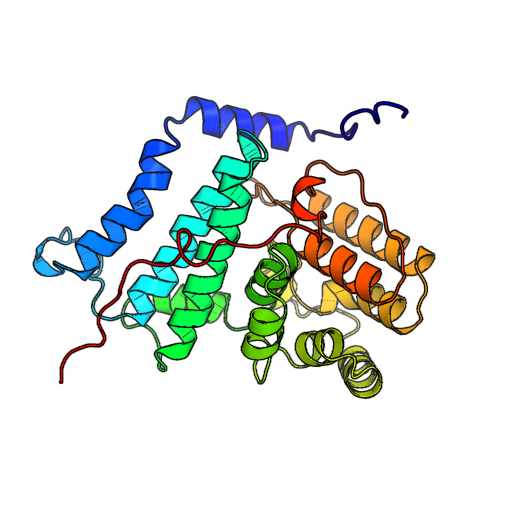72 GLU A C 1
ATOM 1327 O O . GLU A 1 172 ? 8.897 16.017 5.433 1.00 70.62 172 GLU A O 1
ATOM 1332 N N . ILE A 1 173 ? 8.591 15.241 7.530 1.00 67.81 173 ILE A N 1
ATOM 1333 C CA . ILE A 1 173 ? 7.440 14.369 7.245 1.00 67.81 173 ILE A CA 1
ATOM 1334 C C . ILE A 1 173 ? 6.265 15.219 6.751 1.00 67.81 173 ILE A C 1
ATOM 1336 O O . ILE A 1 173 ? 5.704 14.952 5.691 1.00 67.81 173 ILE A O 1
ATOM 1340 N N . LEU A 1 174 ? 5.958 16.322 7.444 1.00 67.56 174 LEU A N 1
ATOM 1341 C CA . LEU A 1 174 ? 4.883 17.244 7.046 1.00 67.56 174 LEU A CA 1
ATOM 1342 C C . LEU A 1 174 ? 5.073 17.847 5.650 1.00 67.56 174 LEU A C 1
ATOM 1344 O O . LEU A 1 174 ? 4.095 18.134 4.962 1.00 67.56 174 LEU A O 1
ATOM 1348 N N . ARG A 1 175 ? 6.322 18.105 5.250 1.00 63.81 175 ARG A N 1
ATOM 1349 C CA . ARG A 1 175 ? 6.644 18.714 3.951 1.00 63.81 175 ARG A CA 1
ATOM 1350 C C . ARG A 1 175 ? 6.710 17.691 2.823 1.00 63.81 175 ARG A C 1
ATOM 1352 O O . ARG A 1 175 ? 6.431 18.049 1.681 1.00 63.81 175 ARG A O 1
ATOM 1359 N N . ALA A 1 176 ? 7.135 16.468 3.127 1.00 57.94 176 ALA A N 1
ATOM 1360 C CA . ALA A 1 176 ? 7.360 15.424 2.138 1.00 57.94 176 ALA A CA 1
ATOM 1361 C C . ALA A 1 176 ? 6.105 14.595 1.854 1.00 57.94 176 ALA A C 1
ATOM 1363 O O . ALA A 1 176 ? 5.978 14.045 0.758 1.00 57.94 176 ALA A O 1
ATOM 1364 N N . GLU A 1 177 ? 5.179 14.495 2.809 1.00 64.12 177 GLU A N 1
ATOM 1365 C CA . GLU A 1 177 ? 4.151 13.475 2.722 1.00 64.12 177 GLU A CA 1
ATOM 1366 C C . GLU A 1 177 ? 2.841 13.954 2.084 1.00 64.12 177 GLU A C 1
ATOM 1368 O O . GLU A 1 177 ? 1.984 14.587 2.694 1.00 64.12 177 GLU A O 1
ATOM 1373 N N . VAL A 1 178 ? 2.673 13.588 0.815 1.00 57.84 178 VAL A N 1
ATOM 1374 C CA . VAL A 1 178 ? 1.460 13.841 0.023 1.00 57.84 178 VAL A CA 1
ATOM 1375 C C . VAL A 1 178 ? 0.322 12.869 0.382 1.00 57.84 178 VAL A C 1
ATOM 1377 O O . VAL A 1 178 ? -0.851 13.202 0.208 1.00 57.84 178 VAL A O 1
ATOM 1380 N N . TYR A 1 179 ? 0.657 11.671 0.881 1.00 59.72 179 TYR A N 1
ATOM 1381 C CA . TYR A 1 179 ? -0.265 10.529 0.974 1.00 59.72 179 TYR A CA 1
ATOM 1382 C C . TYR A 1 179 ? -0.636 10.100 2.400 1.00 59.72 179 TYR A C 1
ATOM 1384 O O . TYR A 1 179 ? -1.490 9.225 2.552 1.00 59.72 179 TYR A O 1
ATOM 1392 N N . TYR A 1 180 ? -0.076 10.742 3.435 1.00 71.31 180 TYR A N 1
ATOM 1393 C CA . TYR A 1 180 ? -0.381 10.450 4.843 1.00 71.31 180 TYR A CA 1
ATOM 1394 C C . TYR A 1 180 ? -0.301 8.940 5.149 1.00 71.31 180 TYR A C 1
ATOM 1396 O O . TYR A 1 180 ? -1.276 8.358 5.635 1.00 71.31 180 TYR A O 1
ATOM 1404 N N . THR A 1 181 ? 0.807 8.322 4.734 1.00 73.56 181 THR A N 1
ATOM 1405 C CA . THR A 1 181 ? 1.180 6.902 4.860 1.00 73.56 181 THR A CA 1
ATOM 1406 C C . THR A 1 181 ? 2.067 6.613 6.081 1.00 73.56 181 THR A C 1
ATOM 1408 O O . THR A 1 181 ? 2.192 5.450 6.478 1.00 73.56 181 THR A O 1
ATOM 1411 N N . ASP A 1 182 ? 2.678 7.644 6.670 1.00 79.69 182 ASP A N 1
ATOM 1412 C CA . ASP A 1 182 ? 3.573 7.566 7.815 1.00 79.69 182 ASP A CA 1
ATOM 1413 C C . ASP A 1 182 ? 2.795 7.080 9.049 1.00 79.69 182 ASP A C 1
ATOM 1415 O O . ASP A 1 182 ? 1.670 7.544 9.296 1.00 79.69 182 ASP A O 1
ATOM 1419 N N . PRO A 1 183 ? 3.364 6.150 9.841 1.00 83.38 183 PRO A N 1
ATOM 1420 C CA . PRO A 1 183 ? 2.755 5.647 11.068 1.00 83.38 183 PRO A CA 1
ATOM 1421 C C . PRO A 1 183 ? 2.197 6.723 12.001 1.00 83.38 183 PRO A C 1
ATOM 1423 O O . PRO A 1 183 ? 1.161 6.493 12.629 1.00 83.38 183 PRO A O 1
ATOM 1426 N N . TYR A 1 184 ? 2.822 7.903 12.055 1.00 85.19 184 TYR A N 1
ATOM 1427 C CA . TYR A 1 184 ? 2.341 9.044 12.825 1.00 85.19 184 TYR A CA 1
ATOM 1428 C C . TYR A 1 184 ? 0.866 9.362 12.535 1.00 85.19 184 TYR A C 1
ATOM 1430 O O . TYR A 1 184 ? 0.043 9.448 13.450 1.00 85.19 184 TYR A O 1
ATOM 1438 N N . PHE A 1 185 ? 0.492 9.467 11.255 1.00 86.44 185 PHE A N 1
ATOM 1439 C CA . PHE A 1 185 ? -0.872 9.822 10.842 1.00 86.44 185 PHE A CA 1
ATOM 1440 C C . PHE A 1 185 ? -1.889 8.705 11.075 1.00 86.44 185 PHE A C 1
ATOM 1442 O O . PHE A 1 185 ? -3.097 8.903 10.910 1.00 86.44 185 PHE A O 1
ATOM 1449 N N . HIS A 1 186 ? -1.408 7.529 11.461 1.00 90.56 186 HIS A N 1
ATOM 1450 C CA . HIS A 1 186 ? -2.211 6.348 11.709 1.00 90.56 186 HIS A CA 1
ATOM 1451 C C . HIS A 1 186 ? -2.221 5.925 13.179 1.00 90.56 186 HIS A C 1
ATOM 1453 O O . HIS A 1 186 ? -2.971 5.011 13.512 1.00 90.56 186 HIS A O 1
ATOM 1459 N N . LYS A 1 187 ? -1.470 6.602 14.064 1.00 93.69 187 LYS A N 1
ATOM 1460 C CA . LYS A 1 187 ? -1.345 6.250 15.489 1.00 93.69 187 LYS A CA 1
ATOM 1461 C C . LYS A 1 187 ? -2.708 5.997 16.137 1.00 93.69 187 LYS A C 1
ATOM 1463 O O . LYS A 1 187 ? -2.956 4.900 16.617 1.00 93.69 187 LYS A O 1
ATOM 1468 N N . ALA A 1 188 ? -3.641 6.947 16.032 1.00 94.69 188 ALA A N 1
ATOM 1469 C CA . ALA A 1 188 ? -4.988 6.809 16.599 1.00 94.69 188 ALA A CA 1
ATOM 1470 C C . ALA A 1 188 ? -5.805 5.646 15.996 1.00 94.69 188 ALA A C 1
ATOM 1472 O O . ALA A 1 188 ? -6.578 5.001 16.703 1.00 94.69 188 ALA A O 1
ATOM 1473 N N . ILE A 1 189 ? -5.626 5.359 14.702 1.00 96.56 189 ILE A N 1
ATOM 1474 C CA . ILE A 1 189 ? -6.295 4.245 14.011 1.00 96.56 189 ILE A CA 1
ATOM 1475 C C . ILE A 1 189 ? -5.763 2.914 14.554 1.00 96.56 189 ILE A C 1
ATOM 1477 O O . ILE A 1 189 ? -6.547 2.019 14.864 1.00 96.56 189 ILE A O 1
ATOM 1481 N N . TYR A 1 190 ? -4.443 2.791 14.704 1.00 97.00 190 TYR A N 1
ATOM 1482 C CA . TYR A 1 190 ? -3.804 1.580 15.215 1.00 97.00 190 TYR A CA 1
ATOM 1483 C C . TYR A 1 190 ? -4.025 1.376 16.710 1.00 97.00 190 TYR A C 1
ATOM 1485 O O . TYR A 1 190 ? -4.301 0.253 17.114 1.00 97.00 190 TYR A O 1
ATOM 1493 N N . THR A 1 191 ? -4.030 2.435 17.520 1.00 97.12 191 THR A N 1
ATOM 1494 C CA . THR A 1 191 ? -4.426 2.342 18.932 1.00 97.12 191 THR A CA 1
ATOM 1495 C C . THR A 1 191 ? -5.851 1.802 19.062 1.00 97.12 191 THR A C 1
ATOM 1497 O O . THR A 1 191 ? -6.086 0.859 19.812 1.00 97.12 191 THR A O 1
ATOM 1500 N N . ALA A 1 192 ? -6.805 2.330 18.288 1.00 97.94 192 ALA A N 1
ATOM 1501 C CA . ALA A 1 192 ? -8.180 1.833 18.308 1.00 97.94 192 ALA A CA 1
ATOM 1502 C C . ALA A 1 192 ? -8.293 0.374 17.822 1.00 97.94 192 ALA A C 1
ATOM 1504 O O . ALA A 1 192 ? -9.052 -0.409 18.393 1.00 97.94 192 ALA A O 1
ATOM 1505 N N . LEU A 1 193 ? -7.502 -0.009 16.813 1.00 97.88 193 LEU A N 1
ATOM 1506 C CA . LEU A 1 193 ? -7.406 -1.387 16.326 1.00 97.88 193 LEU A CA 1
ATOM 1507 C C . LEU A 1 193 ? -6.909 -2.355 17.416 1.00 97.88 193 LEU A C 1
ATOM 1509 O O . LEU A 1 193 ? -7.482 -3.435 17.559 1.00 97.88 193 LEU A O 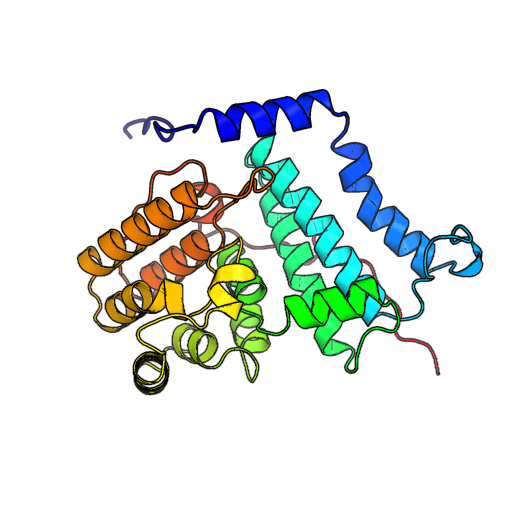1
ATOM 1513 N N . LEU A 1 194 ? -5.875 -1.978 18.180 1.00 97.44 194 LEU A N 1
ATOM 1514 C CA . LEU A 1 194 ? -5.333 -2.790 19.280 1.00 97.44 194 LEU A CA 1
ATOM 1515 C C . LEU A 1 194 ? -6.313 -2.903 20.454 1.00 97.44 194 LEU A C 1
ATOM 1517 O O . LEU A 1 194 ? -6.442 -3.967 21.050 1.00 97.44 194 LEU A O 1
ATOM 1521 N N . LEU A 1 195 ? -7.052 -1.831 20.750 1.00 97.19 195 LEU A N 1
ATOM 1522 C CA . LEU A 1 195 ? -8.067 -1.816 21.809 1.00 97.19 195 LEU A CA 1
ATOM 1523 C C . LEU A 1 195 ? -9.373 -2.531 21.427 1.00 97.19 195 LEU A C 1
ATOM 1525 O O . LEU A 1 195 ? -10.251 -2.694 22.273 1.00 97.19 195 LEU A O 1
ATOM 1529 N N . GLY A 1 196 ? -9.534 -2.933 20.164 1.00 97.31 196 GLY A N 1
ATOM 1530 C CA . GLY A 1 196 ? -10.787 -3.503 19.675 1.00 97.31 196 GLY A CA 1
ATOM 1531 C C . GLY A 1 196 ? -11.936 -2.487 19.598 1.00 97.31 196 GLY A C 1
ATOM 1532 O O . GLY A 1 196 ? -13.104 -2.876 19.598 1.00 97.31 196 GLY A O 1
ATOM 1533 N N . ASP A 1 197 ? -11.632 -1.188 19.538 1.00 98.12 197 ASP A N 1
ATOM 1534 C CA . ASP A 1 197 ? -12.628 -0.115 19.530 1.00 98.12 197 ASP A CA 1
ATOM 1535 C C . ASP A 1 197 ? -12.957 0.318 18.094 1.00 98.12 197 ASP A C 1
ATOM 1537 O O . ASP A 1 197 ? -12.338 1.212 17.508 1.00 98.12 197 ASP A O 1
ATOM 1541 N N . ALA A 1 198 ? -13.976 -0.319 17.515 1.00 97.50 198 ALA A N 1
ATOM 1542 C CA . ALA A 1 198 ? -14.439 -0.001 16.166 1.00 97.50 198 ALA A CA 1
ATOM 1543 C C . ALA A 1 198 ? -14.942 1.451 16.025 1.00 97.50 198 ALA A C 1
ATOM 1545 O O . ALA A 1 198 ? -14.795 2.042 14.954 1.00 97.50 198 ALA A O 1
ATOM 1546 N N . ALA A 1 199 ? -15.518 2.041 17.080 1.00 97.00 199 ALA A N 1
ATOM 1547 C CA . ALA A 1 199 ? -16.056 3.399 17.032 1.00 97.00 199 ALA A CA 1
ATOM 1548 C C . ALA A 1 199 ? -14.931 4.443 17.042 1.00 97.00 199 ALA A C 1
ATOM 1550 O O . ALA A 1 199 ? -14.949 5.375 16.232 1.00 97.00 199 ALA A O 1
ATOM 1551 N N . ALA A 1 200 ? -13.922 4.257 17.897 1.00 97.88 200 ALA A N 1
ATOM 1552 C CA . ALA A 1 200 ? -12.722 5.088 17.890 1.00 97.88 200 ALA A CA 1
ATOM 1553 C C . ALA A 1 200 ? -11.957 4.952 16.567 1.00 97.88 200 ALA A C 1
ATOM 1555 O O . ALA A 1 200 ? -11.526 5.959 16.001 1.00 97.88 200 ALA A O 1
ATOM 1556 N N . MET A 1 201 ? -11.858 3.734 16.023 1.00 97.31 201 MET A N 1
ATOM 1557 C CA . MET A 1 201 ? -11.200 3.495 14.739 1.00 97.31 201 MET A CA 1
ATOM 1558 C C . MET A 1 201 ? -11.927 4.221 13.601 1.00 97.31 201 MET A C 1
ATOM 1560 O O . MET A 1 201 ? -11.292 4.941 12.831 1.00 97.31 201 MET A O 1
ATOM 1564 N N . GLN A 1 202 ? -13.258 4.109 13.532 1.00 96.38 202 GLN A N 1
ATOM 1565 C CA . GLN A 1 202 ? -14.095 4.838 12.574 1.00 96.38 202 GLN A CA 1
ATOM 1566 C C . GLN A 1 202 ? -13.851 6.354 12.654 1.00 96.38 202 GLN A C 1
ATOM 1568 O O . GLN A 1 202 ? -13.570 6.988 11.634 1.00 96.38 202 GLN A O 1
ATOM 1573 N N . ALA A 1 203 ? -13.907 6.933 13.857 1.00 95.69 203 ALA A N 1
ATOM 1574 C CA . ALA A 1 203 ? -13.704 8.366 14.062 1.00 95.69 203 ALA A CA 1
ATOM 1575 C C . ALA A 1 203 ? -12.294 8.822 13.641 1.00 95.69 203 ALA A C 1
ATOM 1577 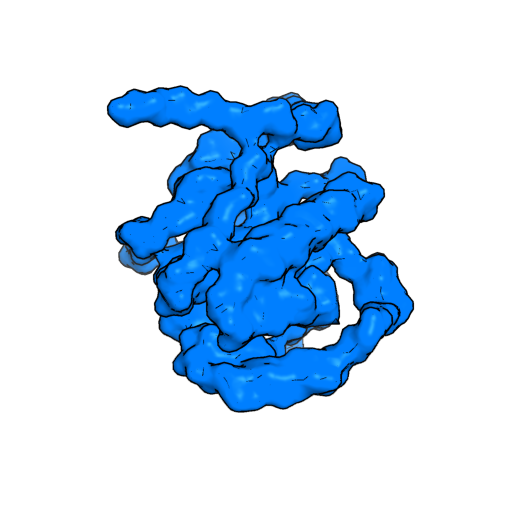O O . ALA A 1 203 ? -12.149 9.843 12.959 1.00 95.69 203 ALA A O 1
ATOM 1578 N N . ALA A 1 204 ? -11.263 8.047 13.990 1.00 94.75 204 ALA A N 1
ATOM 1579 C CA . ALA A 1 204 ? -9.879 8.330 13.624 1.00 94.75 204 ALA A CA 1
ATOM 1580 C C . ALA A 1 204 ? -9.667 8.276 12.102 1.00 94.75 204 ALA A C 1
ATOM 1582 O O . ALA A 1 204 ? -9.044 9.173 11.527 1.00 94.75 204 ALA A O 1
ATOM 1583 N N . MET A 1 205 ? -10.237 7.278 11.422 1.00 93.06 205 MET A N 1
ATOM 1584 C CA . MET A 1 205 ? -10.148 7.178 9.965 1.00 93.06 205 MET A CA 1
ATOM 1585 C C . MET A 1 205 ? -10.885 8.326 9.261 1.00 93.06 205 MET A C 1
ATOM 1587 O O . MET A 1 205 ? -10.348 8.930 8.330 1.00 93.06 205 MET A O 1
ATOM 1591 N N . GLU A 1 206 ? -12.083 8.695 9.725 1.00 91.38 206 GLU A N 1
ATOM 1592 C CA . GLU A 1 206 ? -12.805 9.859 9.200 1.00 91.38 206 GLU A CA 1
ATOM 1593 C C . GLU A 1 206 ? -12.018 11.161 9.380 1.00 91.38 206 GLU A C 1
ATOM 1595 O O . GLU A 1 206 ? -12.012 12.020 8.490 1.00 91.38 206 GLU A O 1
ATOM 1600 N N . GLN A 1 207 ? -11.350 11.326 10.524 1.00 88.94 207 GLN A N 1
ATOM 1601 C CA . GLN A 1 207 ? -10.494 12.476 10.788 1.00 88.94 207 GLN A CA 1
ATOM 1602 C C . GLN A 1 207 ? -9.294 12.511 9.837 1.00 88.94 207 GLN A C 1
ATOM 1604 O O . GLN A 1 207 ? -9.049 13.567 9.244 1.00 88.94 207 GLN A O 1
ATOM 1609 N N . ARG A 1 208 ? -8.600 11.382 9.631 1.00 87.56 208 ARG A N 1
ATOM 1610 C CA . ARG A 1 208 ? -7.503 11.285 8.654 1.00 87.56 208 ARG A CA 1
ATOM 1611 C C . ARG A 1 208 ? -7.982 11.703 7.267 1.00 87.56 208 ARG A C 1
ATOM 1613 O O . ARG A 1 208 ? -7.374 12.579 6.661 1.00 87.56 208 ARG A O 1
ATOM 1620 N N . VAL A 1 209 ? -9.101 11.155 6.786 1.00 84.56 209 VAL A N 1
ATOM 1621 C CA . VAL A 1 209 ? -9.656 11.494 5.460 1.00 84.56 209 VAL A CA 1
ATOM 1622 C C . VAL A 1 209 ? -9.981 12.989 5.354 1.00 84.56 209 VAL A C 1
ATOM 1624 O O . VAL A 1 209 ? -9.692 13.619 4.335 1.00 84.56 209 VAL A O 1
ATOM 1627 N N . LYS A 1 210 ? -10.547 13.597 6.406 1.00 82.31 210 LYS A N 1
ATOM 1628 C CA . LYS A 1 210 ? -10.817 15.046 6.449 1.00 82.31 210 LYS A CA 1
ATOM 1629 C C . LYS A 1 210 ? -9.531 15.877 6.387 1.00 82.31 210 LYS A C 1
ATOM 1631 O O . LYS A 1 210 ? -9.524 16.899 5.704 1.00 82.31 210 LYS A O 1
ATOM 1636 N N . GLN A 1 211 ? -8.477 15.483 7.102 1.00 79.12 211 GLN A N 1
ATOM 1637 C CA . GLN A 1 211 ? -7.179 16.171 7.083 1.00 79.12 211 GLN A CA 1
ATOM 1638 C C . GLN A 1 211 ? -6.513 16.045 5.714 1.00 79.12 211 GLN A C 1
ATOM 1640 O O . GLN A 1 211 ? -6.185 17.056 5.095 1.00 79.12 211 GLN A O 1
ATOM 1645 N N . TYR A 1 212 ? -6.439 14.819 5.205 1.00 76.62 212 TYR A N 1
ATOM 1646 C CA . TYR A 1 212 ? -5.925 14.494 3.885 1.00 76.62 212 TYR A CA 1
ATOM 1647 C C . TYR A 1 212 ? -6.602 15.337 2.785 1.00 76.62 212 TYR A C 1
ATOM 1649 O O . TYR A 1 212 ? -5.928 16.025 2.022 1.00 76.62 212 TYR A O 1
ATOM 1657 N N . ARG A 1 213 ? -7.942 15.412 2.761 1.00 77.75 213 ARG A N 1
ATOM 1658 C CA . ARG A 1 213 ? -8.693 16.207 1.767 1.00 77.75 213 ARG A CA 1
ATOM 1659 C C . ARG A 1 213 ? -8.422 17.714 1.819 1.00 77.75 213 ARG A C 1
ATOM 1661 O O . ARG A 1 213 ? -8.582 18.381 0.798 1.00 77.75 213 ARG A O 1
ATOM 1668 N N . LYS A 1 214 ? -8.025 18.266 2.972 1.00 74.56 214 LYS A N 1
ATOM 1669 C CA . LYS A 1 214 ? -7.653 19.690 3.099 1.00 74.56 214 LYS A CA 1
ATOM 1670 C C . LYS A 1 214 ? -6.279 19.987 2.503 1.00 74.56 214 LYS A C 1
ATOM 1672 O O . LYS A 1 214 ? -6.064 21.097 2.030 1.00 74.56 214 LYS A O 1
ATOM 1677 N N . ALA A 1 215 ? -5.379 19.009 2.535 1.00 66.50 215 ALA A N 1
ATOM 1678 C CA . ALA A 1 215 ? -3.997 19.132 2.084 1.00 66.50 215 ALA A CA 1
ATOM 1679 C C . ALA A 1 215 ? -3.732 18.430 0.741 1.00 66.50 215 ALA A C 1
ATOM 1681 O O . ALA A 1 215 ? -2.584 18.328 0.316 1.00 66.50 215 ALA A O 1
ATOM 1682 N N . MET A 1 216 ? -4.778 17.946 0.060 1.00 62.69 216 MET A N 1
ATOM 1683 C CA . MET A 1 216 ? -4.644 17.254 -1.219 1.00 62.69 216 MET A CA 1
ATOM 1684 C C . MET A 1 216 ? -3.893 18.110 -2.237 1.00 62.69 216 MET A C 1
ATOM 1686 O O . MET A 1 216 ? -4.410 19.134 -2.697 1.00 62.69 216 MET A O 1
ATOM 1690 N N . TRP A 1 217 ? -2.729 17.632 -2.671 1.00 57.44 217 TRP A N 1
ATOM 1691 C CA . TRP A 1 217 ? -1.992 18.211 -3.788 1.00 57.44 217 TRP A CA 1
ATOM 1692 C C . TRP A 1 217 ? -2.829 18.173 -5.075 1.00 57.44 217 TRP A C 1
ATOM 1694 O O . TRP A 1 217 ? -3.755 17.373 -5.233 1.00 57.44 217 TRP A O 1
ATOM 1704 N N . ASP A 1 218 ? -2.591 19.114 -5.989 1.00 51.44 218 ASP A N 1
ATOM 1705 C CA . ASP A 1 218 ? -3.479 19.354 -7.139 1.00 51.44 218 ASP A CA 1
ATOM 1706 C C . ASP A 1 218 ? -3.571 18.216 -8.156 1.00 51.44 218 ASP A C 1
ATOM 1708 O O . ASP A 1 218 ? -4.601 18.077 -8.822 1.00 51.44 218 ASP A O 1
ATOM 1712 N N . TYR A 1 219 ? -2.561 17.355 -8.191 1.00 49.19 219 TYR A N 1
ATOM 1713 C CA . TYR A 1 219 ? -2.454 16.213 -9.094 1.00 49.19 219 TYR A CA 1
ATOM 1714 C C . TYR A 1 219 ? -2.812 14.869 -8.442 1.00 49.19 219 TYR A C 1
ATOM 1716 O O . TYR A 1 219 ? -2.893 13.870 -9.147 1.00 49.19 219 TYR A O 1
ATOM 1724 N N . SER A 1 220 ? -3.046 14.817 -7.128 1.00 52.97 220 SER A N 1
ATOM 1725 C CA . SER A 1 220 ? -3.245 13.549 -6.423 1.00 52.97 220 SER A CA 1
ATOM 1726 C C . SER A 1 220 ? -4.665 13.029 -6.628 1.00 52.97 220 SER A C 1
ATOM 1728 O O . SER A 1 220 ? -5.644 13.570 -6.113 1.00 52.97 220 SER A O 1
ATOM 1730 N N . THR A 1 221 ? -4.787 11.963 -7.401 1.00 55.19 221 THR A N 1
ATOM 1731 C CA . THR A 1 221 ? -5.999 11.156 -7.528 1.00 55.19 221 THR A CA 1
ATOM 1732 C C . THR A 1 221 ? -5.865 9.963 -6.615 1.00 55.19 221 THR A C 1
ATOM 1734 O O . THR A 1 221 ? -5.405 8.905 -7.019 1.00 55.19 221 THR A O 1
ATOM 1737 N N . VAL A 1 222 ? -6.181 10.164 -5.340 1.00 65.12 222 VAL A N 1
ATOM 1738 C CA . VAL A 1 222 ? -5.845 9.154 -4.337 1.00 65.12 222 VAL A CA 1
ATOM 1739 C C . VAL A 1 222 ? -6.983 8.170 -4.227 1.00 65.12 222 VAL A C 1
ATOM 1741 O O . VAL A 1 222 ? -8.025 8.443 -3.638 1.00 65.12 222 VAL A O 1
ATOM 1744 N N . LEU A 1 223 ? -6.745 7.016 -4.828 1.00 80.38 223 LEU A N 1
ATOM 1745 C CA . LEU A 1 223 ? -7.201 5.768 -4.258 1.00 80.38 223 LEU A CA 1
ATOM 1746 C C . LEU A 1 223 ? -6.556 5.626 -2.868 1.00 80.38 223 LEU A C 1
ATOM 1748 O O . LEU A 1 223 ? -5.333 5.568 -2.753 1.00 80.38 223 LEU A O 1
ATOM 1752 N N . ASP A 1 224 ? -7.362 5.593 -1.812 1.00 85.00 224 ASP A N 1
ATOM 1753 C CA . ASP A 1 224 ? -6.883 5.522 -0.429 1.00 85.00 224 ASP A CA 1
ATOM 1754 C C . ASP A 1 224 ? -6.587 4.074 -0.019 1.00 85.00 224 ASP A C 1
ATOM 1756 O O . ASP A 1 224 ? -7.312 3.447 0.762 1.00 85.00 224 ASP A O 1
ATOM 1760 N N . ILE A 1 225 ? -5.504 3.531 -0.580 1.00 88.25 225 ILE A N 1
ATOM 1761 C CA . ILE A 1 225 ? -5.050 2.160 -0.313 1.00 88.25 225 ILE A CA 1
ATOM 1762 C C . ILE A 1 225 ? -4.716 1.932 1.169 1.00 88.25 225 ILE A C 1
ATOM 1764 O O . ILE A 1 225 ? -4.910 0.831 1.676 1.00 88.25 225 ILE A O 1
ATOM 1768 N N . CYS A 1 226 ? -4.291 2.967 1.902 1.00 88.88 226 CYS A N 1
ATOM 1769 C CA . CYS A 1 226 ? -4.042 2.879 3.343 1.00 88.88 226 CYS A CA 1
ATOM 1770 C C . CYS A 1 226 ? -5.327 2.543 4.101 1.00 88.88 226 CYS A C 1
ATOM 1772 O O . CYS A 1 226 ? -5.358 1.587 4.875 1.00 88.88 226 CYS A O 1
ATOM 1774 N N . SER A 1 227 ? -6.405 3.292 3.842 1.00 91.31 227 SER A N 1
ATOM 1775 C CA . SER A 1 227 ? -7.698 3.029 4.479 1.00 91.31 227 SER A CA 1
ATOM 1776 C C . SER A 1 227 ? -8.263 1.664 4.076 1.00 91.31 227 SER A C 1
ATOM 1778 O O . SER A 1 227 ? -8.829 0.972 4.922 1.00 91.31 227 SER A O 1
ATOM 1780 N N . ALA A 1 228 ? -8.077 1.238 2.818 1.00 93.25 228 ALA A N 1
ATOM 1781 C CA . ALA A 1 228 ? -8.468 -0.102 2.373 1.00 93.25 228 ALA A CA 1
ATOM 1782 C C . ALA A 1 228 ? -7.755 -1.195 3.182 1.00 93.25 228 ALA A C 1
ATOM 1784 O O . ALA A 1 228 ? -8.402 -2.104 3.708 1.00 93.25 228 ALA A O 1
ATOM 1785 N N . ALA A 1 229 ? -6.436 -1.074 3.339 1.00 94.62 229 ALA A N 1
ATOM 1786 C CA . ALA A 1 229 ? -5.639 -2.001 4.127 1.00 94.62 229 ALA A CA 1
ATOM 1787 C C . ALA A 1 229 ? -6.037 -2.010 5.611 1.00 94.62 229 ALA A C 1
ATOM 1789 O O . ALA A 1 229 ? -6.187 -3.076 6.206 1.00 94.62 229 ALA A O 1
ATOM 1790 N N . GLN A 1 230 ? -6.268 -0.836 6.199 1.00 95.50 230 GLN A N 1
ATOM 1791 C CA . GLN A 1 230 ? -6.674 -0.682 7.599 1.00 95.50 230 GLN A CA 1
ATOM 1792 C C . GLN A 1 230 ? -8.044 -1.300 7.884 1.00 95.50 230 GLN A C 1
ATOM 1794 O O . GLN A 1 230 ? -8.195 -2.009 8.876 1.00 95.50 230 GLN A O 1
ATOM 1799 N N . ILE A 1 231 ? -9.026 -1.113 6.996 1.00 96.50 231 ILE A N 1
ATOM 1800 C CA . ILE A 1 231 ? -10.335 -1.775 7.111 1.00 96.50 231 ILE A CA 1
ATOM 1801 C C . ILE A 1 231 ? -10.188 -3.296 7.016 1.00 96.50 231 ILE A C 1
ATOM 1803 O O . ILE A 1 231 ? -10.843 -4.028 7.756 1.00 96.50 231 ILE A O 1
ATOM 1807 N N . LYS A 1 232 ? -9.302 -3.796 6.150 1.00 96.44 232 LYS A N 1
ATOM 1808 C CA . LYS A 1 232 ? -9.028 -5.236 6.054 1.00 96.44 232 LYS A CA 1
ATOM 1809 C C . LYS A 1 232 ? -8.346 -5.795 7.302 1.00 96.44 232 LYS A C 1
ATOM 1811 O O . LYS A 1 232 ? -8.701 -6.888 7.744 1.00 96.44 232 LYS A O 1
ATOM 1816 N N . LEU A 1 233 ? -7.411 -5.054 7.895 1.00 96.19 233 LEU A N 1
ATOM 1817 C CA . LEU A 1 233 ? -6.813 -5.389 9.191 1.00 96.19 233 LEU A CA 1
ATOM 1818 C C . LEU A 1 233 ? -7.876 -5.423 10.300 1.00 96.19 233 LEU A C 1
ATOM 1820 O O . LEU A 1 233 ? -7.929 -6.388 11.059 1.00 96.19 233 LEU A O 1
ATOM 1824 N N . ALA A 1 234 ? -8.764 -4.425 10.341 1.00 96.75 234 ALA A N 1
ATOM 1825 C CA . ALA A 1 234 ? -9.893 -4.363 11.271 1.00 96.75 234 ALA A CA 1
ATOM 1826 C C . ALA A 1 234 ? -10.798 -5.598 11.147 1.00 96.75 234 ALA A C 1
ATOM 1828 O O . ALA A 1 234 ? -11.113 -6.245 12.146 1.00 96.75 234 ALA A O 1
ATOM 1829 N N . ALA A 1 235 ? -11.136 -5.986 9.914 1.00 95.56 235 ALA A N 1
ATOM 1830 C CA . ALA A 1 235 ? -11.969 -7.152 9.640 1.00 95.56 235 ALA A CA 1
ATOM 1831 C C . ALA A 1 235 ? -11.340 -8.464 10.148 1.00 95.56 235 ALA A C 1
ATOM 1833 O O . ALA A 1 235 ? -12.053 -9.298 10.703 1.00 95.56 235 ALA A O 1
ATOM 1834 N N . ARG A 1 236 ? -10.010 -8.639 10.043 1.00 95.06 236 ARG A N 1
ATOM 1835 C CA . ARG A 1 236 ? -9.300 -9.801 10.628 1.00 95.06 236 ARG A CA 1
ATOM 1836 C C . ARG A 1 236 ? -9.377 -9.849 12.157 1.00 95.06 236 ARG A C 1
ATOM 1838 O O . ARG A 1 236 ? -9.205 -10.922 12.728 1.00 95.06 236 ARG A O 1
ATOM 1845 N N . ARG A 1 237 ? -9.661 -8.716 12.804 1.00 94.62 237 ARG A N 1
ATOM 1846 C CA . ARG A 1 237 ? -9.879 -8.585 14.253 1.00 94.62 237 ARG A CA 1
ATOM 1847 C C . ARG A 1 237 ? -11.361 -8.494 14.635 1.00 94.62 237 ARG A C 1
ATOM 1849 O O . ARG A 1 237 ? -11.680 -8.112 15.754 1.00 94.62 237 ARG A O 1
ATOM 1856 N N . ASN A 1 238 ? -12.274 -8.847 13.727 1.00 96.12 238 ASN A N 1
ATOM 1857 C CA . ASN A 1 238 ? -13.728 -8.765 13.923 1.00 96.12 238 ASN A CA 1
ATOM 1858 C C . ASN A 1 238 ? -14.262 -7.341 14.182 1.00 96.12 238 ASN A C 1
ATOM 1860 O O . ASN A 1 238 ? -15.367 -7.176 14.699 1.00 96.12 238 ASN A O 1
ATOM 1864 N N . LEU A 1 239 ? -13.516 -6.304 13.793 1.00 96.50 239 LEU A N 1
ATOM 1865 C CA . LEU A 1 239 ? -13.969 -4.918 13.855 1.00 96.50 239 LEU A CA 1
ATOM 1866 C C . LEU A 1 239 ? -14.621 -4.522 12.529 1.00 96.50 239 LEU A C 1
ATOM 1868 O O . LEU A 1 239 ? -14.092 -4.783 11.449 1.00 96.50 239 LEU A O 1
ATOM 1872 N N . THR A 1 240 ? -15.778 -3.866 12.612 1.00 95.00 240 THR A N 1
ATOM 1873 C CA . THR A 1 240 ? -16.506 -3.367 11.440 1.00 95.00 240 THR A CA 1
ATOM 1874 C C . THR A 1 240 ? -16.371 -1.854 11.355 1.00 95.00 240 THR A C 1
ATOM 1876 O O . THR A 1 240 ? -16.888 -1.137 12.206 1.00 95.00 240 THR A O 1
ATOM 1879 N N . VAL A 1 241 ? -15.721 -1.379 10.294 1.00 93.25 241 VAL A N 1
ATOM 1880 C CA . VAL A 1 241 ? -15.529 0.045 9.982 1.00 93.25 241 VAL A CA 1
ATOM 1881 C C . VAL A 1 241 ? -16.057 0.306 8.571 1.00 93.25 241 VAL A C 1
ATOM 1883 O O . VAL A 1 241 ? -15.877 -0.521 7.676 1.00 93.25 241 VAL A O 1
ATOM 1886 N N . GLN A 1 242 ? -16.746 1.429 8.359 1.00 89.38 242 GLN A N 1
ATOM 1887 C CA . GLN A 1 242 ? -17.352 1.788 7.073 1.00 89.38 242 GLN A CA 1
ATOM 1888 C C . GLN A 1 242 ? -16.986 3.219 6.672 1.00 89.38 242 GLN A C 1
ATOM 1890 O O . GLN A 1 242 ? -17.437 4.181 7.284 1.00 89.38 242 GLN A O 1
ATOM 1895 N N . LEU A 1 243 ? -16.240 3.373 5.577 1.00 87.25 243 LEU A N 1
ATOM 1896 C CA . LEU A 1 243 ? -15.890 4.677 5.004 1.00 87.25 243 LEU A CA 1
ATOM 1897 C C . LEU A 1 243 ? -16.505 4.821 3.605 1.00 87.25 243 LEU A C 1
ATOM 1899 O O . LEU A 1 243 ? -15.865 4.462 2.618 1.00 87.25 243 LEU A O 1
ATOM 1903 N N . PRO A 1 244 ? -17.750 5.322 3.484 1.00 85.12 244 PRO A N 1
ATOM 1904 C CA . PRO A 1 244 ? -18.430 5.458 2.197 1.00 85.12 244 PRO A CA 1
ATOM 1905 C C . PRO A 1 244 ? -17.912 6.685 1.425 1.00 85.12 244 PRO A C 1
ATOM 1907 O O . PRO A 1 244 ? -18.573 7.723 1.356 1.00 85.12 244 PRO A O 1
ATOM 1910 N N . ILE A 1 245 ? -16.711 6.581 0.855 1.00 82.31 245 ILE A N 1
ATOM 1911 C CA . ILE A 1 245 ? -16.027 7.667 0.138 1.00 82.31 245 ILE A CA 1
ATOM 1912 C C . ILE A 1 245 ? -15.581 7.230 -1.262 1.00 82.31 245 ILE A C 1
ATOM 1914 O O . ILE A 1 245 ? -15.333 6.053 -1.498 1.00 82.31 245 ILE A O 1
ATOM 1918 N N . ILE A 1 246 ? -15.465 8.174 -2.203 1.00 79.94 246 ILE A N 1
ATOM 1919 C CA . ILE A 1 246 ? -15.056 7.866 -3.585 1.00 79.94 246 ILE A CA 1
ATOM 1920 C C . ILE A 1 246 ? -13.580 7.473 -3.700 1.00 79.94 246 ILE A C 1
ATOM 1922 O O . ILE A 1 246 ? -13.181 6.907 -4.702 1.00 79.94 246 ILE A O 1
ATOM 1926 N N . GLU A 1 247 ? -12.751 7.762 -2.709 1.00 82.56 247 GLU A N 1
ATOM 1927 C CA . GLU A 1 247 ? -11.344 7.363 -2.665 1.00 82.56 247 GLU A CA 1
ATOM 1928 C C . GLU A 1 247 ? -11.181 5.882 -2.280 1.00 82.56 247 GLU A C 1
ATOM 1930 O O . GLU A 1 247 ? -10.103 5.325 -2.453 1.00 82.56 247 GLU A O 1
ATOM 1935 N N . LEU A 1 248 ? -12.245 5.234 -1.786 1.00 85.31 248 LEU A N 1
ATOM 1936 C CA . LEU A 1 248 ? -12.229 3.863 -1.286 1.00 85.31 248 LEU A CA 1
ATOM 1937 C C . LEU A 1 248 ? -13.345 3.024 -1.938 1.00 85.31 248 LEU A C 1
ATOM 1939 O O . LEU A 1 248 ? -14.468 2.974 -1.431 1.00 85.31 248 LEU A O 1
ATOM 1943 N N . PRO A 1 249 ? -13.067 2.351 -3.061 1.00 79.50 249 PRO A N 1
ATOM 1944 C CA . PRO A 1 249 ? -14.074 1.563 -3.761 1.00 79.50 249 PRO A CA 1
ATOM 1945 C C . PRO A 1 249 ? -14.383 0.259 -3.017 1.00 79.50 249 PRO A C 1
ATOM 1947 O O . PRO A 1 249 ? -13.485 -0.421 -2.517 1.00 79.50 249 PRO A O 1
ATOM 1950 N N . GLU A 1 250 ? -15.652 -0.157 -3.035 1.00 83.31 250 GLU A N 1
ATOM 1951 C CA . GLU A 1 250 ? -16.086 -1.429 -2.431 1.00 83.31 250 GLU A CA 1
ATOM 1952 C C . GLU A 1 250 ? -15.314 -2.631 -2.997 1.00 83.31 250 GLU A C 1
ATOM 1954 O O . GLU A 1 250 ? -14.996 -3.563 -2.261 1.00 83.31 250 GLU A O 1
ATOM 1959 N N . TYR A 1 251 ? -14.936 -2.575 -4.281 1.00 86.06 251 TYR A N 1
ATOM 1960 C CA . TYR A 1 251 ? -14.129 -3.610 -4.933 1.00 86.06 251 TYR A CA 1
ATOM 1961 C C . TYR A 1 251 ? -12.824 -3.905 -4.176 1.00 86.06 251 TYR A C 1
ATOM 1963 O O . TYR A 1 251 ? -12.421 -5.059 -4.055 1.00 86.06 251 TYR A O 1
ATOM 1971 N N . TYR A 1 252 ? -12.179 -2.874 -3.625 1.00 89.38 252 TYR A N 1
ATOM 1972 C CA . TYR A 1 252 ? -10.904 -3.004 -2.922 1.00 89.38 252 TYR A CA 1
ATOM 1973 C C . TYR A 1 252 ? -11.077 -3.526 -1.496 1.00 89.38 252 TYR A C 1
ATOM 1975 O O . TYR A 1 252 ? -10.102 -3.975 -0.903 1.00 89.38 252 TYR A O 1
ATOM 1983 N N . LEU A 1 253 ? -12.297 -3.513 -0.953 1.00 90.56 253 LEU A N 1
ATOM 1984 C CA . LEU A 1 253 ? -12.623 -4.028 0.379 1.00 90.56 253 LEU A CA 1
ATOM 1985 C C . LEU A 1 253 ? -13.003 -5.514 0.368 1.00 90.56 253 LEU A C 1
ATOM 1987 O O . LEU A 1 253 ? -12.988 -6.155 1.416 1.00 90.56 253 LEU A O 1
ATOM 1991 N N . ASP A 1 254 ? -13.296 -6.082 -0.802 1.00 89.94 254 ASP A N 1
ATOM 1992 C CA . ASP A 1 254 ? -13.669 -7.486 -0.959 1.00 89.94 254 ASP A CA 1
ATOM 1993 C C . ASP A 1 254 ? -12.488 -8.424 -0.637 1.00 89.94 254 ASP A C 1
ATOM 1995 O O . ASP A 1 254 ? -11.488 -8.512 -1.361 1.00 89.94 254 ASP A O 1
ATOM 1999 N N . THR A 1 255 ? -12.597 -9.138 0.483 1.00 90.38 255 THR A N 1
ATOM 2000 C CA . THR A 1 255 ? -11.574 -10.072 0.976 1.00 90.38 255 THR A CA 1
ATOM 2001 C C . THR A 1 255 ? -11.670 -11.460 0.347 1.00 90.38 255 THR A C 1
ATOM 2003 O O . THR A 1 255 ? -10.797 -12.293 0.592 1.00 90.38 255 THR A O 1
ATOM 2006 N N . SER A 1 256 ? -12.685 -11.738 -0.479 1.00 90.62 256 SER A N 1
ATOM 2007 C CA . SER A 1 256 ? -12.821 -13.021 -1.186 1.00 90.62 256 SER A CA 1
ATOM 2008 C C . SER A 1 256 ? -11.956 -13.102 -2.450 1.00 90.62 256 SER A C 1
ATOM 2010 O O . SER A 1 256 ? -11.639 -14.192 -2.923 1.00 90.62 256 SER A O 1
ATOM 2012 N N . ARG A 1 257 ? -11.516 -11.953 -2.975 1.00 90.12 257 ARG A N 1
ATOM 2013 C CA . ARG A 1 257 ? -10.739 -11.851 -4.220 1.00 90.12 257 ARG A CA 1
ATOM 2014 C C . ARG A 1 257 ? -9.286 -12.265 -4.042 1.00 90.12 257 ARG A C 1
ATOM 2016 O O . ARG A 1 257 ? -8.698 -12.042 -2.983 1.00 90.12 257 ARG A O 1
ATOM 2023 N N . ARG A 1 258 ? -8.696 -12.837 -5.088 1.00 92.19 258 ARG A N 1
ATOM 2024 C CA . ARG A 1 258 ? -7.298 -13.286 -5.122 1.00 92.19 258 ARG A CA 1
ATOM 2025 C C . ARG A 1 258 ? -6.649 -12.862 -6.430 1.00 92.19 258 ARG A C 1
ATOM 2027 O O . ARG A 1 258 ? -7.322 -12.847 -7.461 1.00 92.19 258 ARG A O 1
ATOM 2034 N N . ILE A 1 259 ? -5.363 -12.526 -6.374 1.00 94.44 259 ILE A N 1
ATOM 2035 C CA . ILE A 1 259 ? -4.570 -12.300 -7.576 1.00 94.44 259 ILE A CA 1
ATOM 2036 C C . ILE A 1 259 ? -4.328 -13.655 -8.233 1.00 94.44 259 ILE A C 1
ATOM 2038 O O . ILE A 1 259 ? -3.807 -14.587 -7.619 1.00 94.44 259 ILE A O 1
ATOM 2042 N N . ASP A 1 260 ? -4.684 -13.767 -9.508 1.00 94.25 260 ASP A N 1
ATOM 2043 C CA . ASP A 1 260 ? -4.268 -14.900 -10.324 1.00 94.25 260 ASP A CA 1
ATOM 2044 C C . ASP A 1 260 ? -2.803 -14.710 -10.736 1.00 94.25 260 ASP A C 1
ATOM 2046 O O . ASP A 1 260 ? -2.505 -14.164 -11.799 1.00 94.25 260 ASP A O 1
ATOM 2050 N N . ARG A 1 261 ? -1.881 -15.167 -9.882 1.00 92.00 261 ARG A N 1
ATOM 2051 C CA . ARG A 1 261 ? -0.426 -15.055 -10.089 1.00 92.00 261 ARG A CA 1
ATOM 2052 C C . ARG A 1 261 ? 0.083 -15.810 -11.327 1.00 92.00 261 ARG A C 1
ATOM 2054 O O . ARG A 1 261 ? 1.218 -15.595 -11.753 1.00 92.00 261 ARG A O 1
ATOM 2061 N N . SER A 1 262 ? -0.726 -16.688 -11.932 1.00 91.44 262 SER A N 1
ATOM 2062 C CA . SER A 1 262 ? -0.358 -17.336 -13.198 1.00 91.44 262 SER A CA 1
ATOM 2063 C C . SER A 1 262 ? -0.415 -16.352 -14.375 1.00 91.44 262 SER A C 1
ATOM 2065 O O . SER A 1 262 ? 0.429 -16.417 -15.278 1.00 91.44 262 SER A O 1
ATOM 2067 N N . ARG A 1 263 ? -1.362 -15.404 -14.307 1.00 93.44 263 ARG A N 1
ATOM 2068 C CA . ARG A 1 263 ? -1.639 -14.370 -15.310 1.00 93.44 263 ARG A CA 1
ATOM 2069 C C . ARG A 1 263 ? -1.025 -13.020 -14.949 1.00 93.44 263 ARG A C 1
ATOM 2071 O O . ARG A 1 263 ? -0.415 -12.383 -15.803 1.00 93.44 263 ARG A O 1
ATOM 2078 N N . VAL A 1 264 ? -1.194 -12.580 -13.707 1.00 93.69 264 VAL A N 1
ATOM 2079 C CA . VAL A 1 264 ? -0.770 -11.264 -13.222 1.00 93.69 264 VAL A CA 1
ATOM 2080 C C . VAL A 1 264 ? 0.580 -11.416 -12.536 1.00 93.69 264 VAL A C 1
ATOM 2082 O O . VAL A 1 264 ? 0.671 -11.862 -11.396 1.00 93.69 264 VAL A O 1
ATOM 2085 N N . LYS A 1 265 ? 1.642 -11.075 -13.257 1.00 92.25 265 LYS A N 1
ATOM 2086 C CA . LYS A 1 265 ? 3.018 -11.121 -12.765 1.00 92.25 265 LYS A CA 1
ATOM 2087 C C . LYS A 1 265 ? 3.869 -10.108 -13.505 1.00 92.25 265 LYS A C 1
ATOM 2089 O O . LYS A 1 265 ? 3.553 -9.725 -14.633 1.00 92.25 265 LYS A O 1
ATOM 2094 N N . LEU A 1 266 ? 4.960 -9.701 -12.873 1.00 91.31 266 LEU A N 1
ATOM 2095 C CA . LEU A 1 266 ? 5.964 -8.895 -13.546 1.00 91.31 266 LEU A CA 1
ATOM 2096 C C . LEU A 1 266 ? 6.575 -9.660 -14.728 1.00 91.31 266 LEU A C 1
ATOM 2098 O O . LEU A 1 266 ? 6.595 -10.897 -14.732 1.00 91.31 266 LEU A O 1
ATOM 2102 N N . PRO A 1 267 ? 7.056 -8.940 -15.755 1.00 84.81 267 PRO A N 1
ATOM 2103 C CA . PRO A 1 267 ? 7.848 -9.551 -16.817 1.00 84.81 267 PRO A CA 1
ATOM 2104 C C . PRO A 1 267 ? 9.036 -10.313 -16.221 1.00 84.81 267 PRO A C 1
ATOM 2106 O O . PRO A 1 267 ? 9.560 -9.928 -15.181 1.00 84.81 267 PRO A O 1
ATOM 2109 N N . GLN A 1 268 ? 9.504 -11.364 -16.900 1.00 79.94 268 GLN A N 1
ATOM 2110 C CA . GLN A 1 268 ? 10.792 -11.958 -16.548 1.00 79.94 268 GLN A CA 1
ATOM 2111 C C . GLN A 1 268 ? 11.897 -10.921 -16.767 1.00 79.94 268 GLN A C 1
ATOM 2113 O O . GLN A 1 268 ? 12.144 -10.482 -17.897 1.00 79.94 268 GLN A O 1
ATOM 2118 N N . ILE A 1 269 ? 12.513 -10.533 -15.658 1.00 72.00 269 ILE A N 1
ATOM 2119 C CA . ILE A 1 269 ? 13.733 -9.743 -15.572 1.00 72.00 269 ILE A CA 1
ATOM 2120 C C . ILE A 1 269 ? 14.809 -10.803 -15.345 1.00 72.00 269 ILE A C 1
ATOM 2122 O O . ILE A 1 269 ? 14.774 -11.487 -14.323 1.00 72.00 269 ILE A O 1
ATOM 2126 N N . ALA A 1 270 ? 15.635 -11.081 -16.355 1.00 56.69 270 ALA A N 1
ATOM 2127 C CA . ALA A 1 270 ? 16.684 -12.084 -16.204 1.00 56.69 270 ALA A CA 1
ATOM 2128 C C . ALA A 1 270 ? 17.617 -11.652 -15.059 1.00 56.69 270 ALA A C 1
ATOM 2130 O O . ALA A 1 270 ? 17.874 -10.452 -14.939 1.00 56.69 270 ALA A O 1
ATOM 2131 N N . PRO A 1 271 ? 18.106 -12.575 -14.215 1.00 44.88 271 PRO A N 1
ATOM 2132 C CA . PRO A 1 271 ? 19.300 -12.277 -13.445 1.00 44.88 271 PRO A CA 1
ATOM 2133 C C . PRO A 1 271 ? 20.428 -12.036 -14.450 1.00 44.88 271 PRO A C 1
ATOM 2135 O O . PRO A 1 271 ? 20.486 -12.723 -15.474 1.00 44.88 271 PRO A O 1
ATOM 2138 N N . ASP A 1 272 ? 21.270 -11.041 -14.189 1.00 43.84 272 ASP A N 1
ATOM 2139 C CA . ASP A 1 272 ? 22.501 -10.862 -14.949 1.00 43.84 272 ASP A CA 1
ATOM 2140 C C . ASP A 1 272 ? 23.237 -12.215 -14.953 1.00 43.84 272 ASP A C 1
ATOM 2142 O O . ASP A 1 272 ? 23.531 -12.769 -13.892 1.00 43.84 272 ASP A O 1
ATOM 2146 N N . GLU A 1 273 ? 23.422 -12.814 -16.133 1.00 35.09 273 GLU A N 1
ATOM 2147 C CA . GLU A 1 273 ? 24.310 -13.968 -16.271 1.00 35.09 273 GLU A CA 1
ATOM 2148 C C . GLU A 1 273 ? 25.728 -13.467 -15.956 1.00 35.09 273 GLU A C 1
ATOM 2150 O O . GLU A 1 273 ? 26.208 -12.539 -16.613 1.00 35.09 273 GLU A O 1
ATOM 2155 N N . GLU A 1 274 ? 26.342 -14.033 -14.908 1.00 35.09 274 GLU A N 1
ATOM 2156 C CA . GLU A 1 274 ? 27.767 -13.858 -14.569 1.00 35.09 274 GLU A CA 1
ATOM 2157 C C . GLU A 1 274 ? 28.696 -14.240 -15.731 1.00 35.09 274 GLU A C 1
ATOM 2159 O O . GLU A 1 274 ? 28.451 -15.284 -16.385 1.00 35.09 274 GLU A O 1
#

Sequence (274 aa):
MTKRKPPEYQPKKWQRNADAIRKAASLAHIRGMAANLIAHYRLPGSTPMRIPPIQDAASLCCLLHGAYRQQYETEYLLGQTAESWETLFLAAEAIVQAYAQGGEPANPAAARAMRLYRDVPETVYALVTVNEWDAAVQFAEGKSPLLYALLTGDDAAAQSLLDELPETPAPEILRAEVYYTDPYFHKAIYTALLLGDAAAMQAAMEQRVKQYRKAMWDYSTVLDICSAAQIKLAARRNLTVQLPIIELPEYYLDTSRRIDRSRVKLPQIAPDEE

pLDDT: mean 83.05, std 14.6, range [32.62, 98.12]